Protein AF-A0A7R7WAA0-F1 (afdb_monomer_lite)

Organism: Aspergillus kawachii (NCBI:txid1069201)

Sequence (206 aa):
MSLQIVRTVVPIALQSGDACRGKIESAACCLHIQPSNLFVILNALLTVFAHIIPSIMDEVNEHVLKTMQDLPTIRIIIDVPTEIMNPENYLESAFELVKPFTNSWEKYHGVRRIVVDVYPRHAYIVIDINNFSYDFKLAHLQTFPIPVHILRLSRKSKQWYFFRRQLEDRRVANDIAELHRCNGQNQPPFFADHIRGSVYLSPRTT

pLDDT: mean 76.39, std 23.19, range [26.0, 98.0]

Foldseek 3Di:
DDDDLDPDDDDDDDDDDDDDDDDDDDDPDPDPDDPVVVVVVVVVVVVVVVPVVVVLVVVVLVVVVVVCVVFQKAKEKEKEFCVQADPVDRPVRVCVVCVVNVVVLVVPWDKDWAEWADDNTIIITMIMTNPPVDDLVCLLVFQAFHWYWYFYQDPVPRGTDIDTDRVCRRSNSNVSSVLSQQAASDHDPQYAHPPVDDRGDHGHDD

Structure (mmCIF, N/CA/C/O backbone):
data_AF-A0A7R7WAA0-F1
#
_entry.id   AF-A0A7R7WAA0-F1
#
loop_
_atom_site.group_PDB
_atom_site.id
_atom_site.type_symbol
_atom_site.label_atom_id
_atom_site.label_alt_id
_atom_site.label_comp_id
_atom_site.label_asym_id
_atom_site.label_entity_id
_atom_site.label_seq_id
_atom_site.pdbx_PDB_ins_code
_atom_site.Cartn_x
_atom_site.Cartn_y
_atom_site.Cartn_z
_atom_site.occupancy
_atom_site.B_iso_or_equiv
_atom_site.auth_seq_id
_atom_site.auth_comp_id
_atom_site.auth_asym_id
_atom_site.auth_atom_id
_atom_site.pdbx_PDB_model_num
ATOM 1 N N . MET A 1 1 ? 3.412 -5.478 -23.391 1.00 27.42 1 MET A N 1
ATOM 2 C CA . MET A 1 1 ? 2.122 -5.690 -22.704 1.00 27.42 1 MET A CA 1
ATOM 3 C C . MET A 1 1 ? 2.267 -5.051 -21.329 1.00 27.42 1 MET A C 1
ATOM 5 O O . MET A 1 1 ? 2.964 -5.602 -20.494 1.00 27.42 1 MET A O 1
ATOM 9 N N . SER A 1 2 ? 1.807 -3.809 -21.162 1.00 30.38 2 SER A N 1
ATOM 10 C CA . SER A 1 2 ? 2.067 -3.022 -19.947 1.00 30.38 2 SER A CA 1
ATOM 11 C C . SER A 1 2 ? 1.113 -3.447 -18.834 1.00 30.38 2 SER A C 1
ATOM 13 O O . SER A 1 2 ? -0.099 -3.305 -19.006 1.00 30.38 2 SER A O 1
ATOM 15 N N . LEU A 1 3 ? 1.653 -3.958 -17.722 1.00 37.75 3 LEU A N 1
ATOM 16 C CA . LEU A 1 3 ? 0.896 -4.216 -16.498 1.00 37.75 3 LEU A CA 1
ATOM 17 C C . LEU A 1 3 ? 0.211 -2.921 -16.044 1.00 37.75 3 LEU A C 1
ATOM 19 O O . LEU A 1 3 ? 0.826 -1.858 -15.998 1.00 37.75 3 LEU A O 1
ATOM 23 N N . GLN A 1 4 ? -1.087 -3.017 -15.770 1.00 43.09 4 GLN A N 1
ATOM 24 C CA . GLN A 1 4 ? -1.933 -1.928 -15.292 1.00 43.09 4 GLN A CA 1
ATOM 25 C C . GLN A 1 4 ? -2.437 -2.313 -13.907 1.00 43.09 4 GLN A C 1
ATOM 27 O O . GLN A 1 4 ? -3.559 -2.810 -13.761 1.00 43.09 4 GLN A O 1
ATOM 32 N N . ILE A 1 5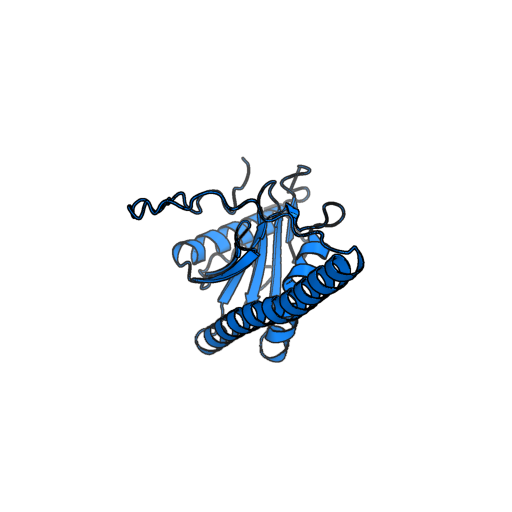 ? -1.599 -2.085 -12.900 1.00 46.00 5 ILE A N 1
ATOM 33 C CA . ILE A 1 5 ? -1.892 -2.460 -11.512 1.00 46.00 5 ILE A CA 1
ATOM 34 C C . ILE A 1 5 ? -3.153 -1.730 -11.026 1.00 46.00 5 ILE A C 1
ATOM 36 O O . ILE A 1 5 ? -3.938 -2.293 -10.273 1.00 46.00 5 ILE A O 1
ATOM 40 N N . VAL A 1 6 ? -3.488 -0.551 -11.578 1.00 44.75 6 VAL A N 1
ATOM 41 C CA . VAL A 1 6 ? -4.746 0.142 -11.249 1.00 44.75 6 VAL A CA 1
ATOM 42 C C . VAL A 1 6 ? -5.292 0.980 -12.425 1.00 44.75 6 VAL A C 1
ATOM 44 O O . VAL A 1 6 ? -5.161 2.199 -12.450 1.00 44.75 6 VAL A O 1
ATOM 47 N N . ARG A 1 7 ? -5.943 0.369 -13.432 1.00 38.97 7 ARG A N 1
ATOM 48 C CA . ARG A 1 7 ? -6.718 1.134 -14.455 1.00 38.97 7 ARG A CA 1
ATOM 49 C C . ARG A 1 7 ? -8.237 1.125 -14.298 1.00 38.97 7 ARG A C 1
ATOM 51 O O . ARG A 1 7 ? -8.916 1.858 -15.009 1.00 38.97 7 ARG A O 1
ATOM 58 N N . THR A 1 8 ? -8.792 0.387 -13.346 1.00 39.28 8 THR A N 1
ATOM 59 C CA . THR A 1 8 ? -10.251 0.330 -13.147 1.00 39.28 8 THR A CA 1
ATOM 60 C C . THR A 1 8 ? -10.629 0.649 -11.711 1.00 39.28 8 THR A C 1
ATOM 62 O O . THR A 1 8 ? -11.161 -0.194 -10.997 1.00 39.28 8 THR A O 1
ATOM 65 N N . VAL A 1 9 ? -10.393 1.895 -11.294 1.00 37.28 9 VAL A N 1
ATOM 66 C CA . VAL A 1 9 ? -11.049 2.464 -10.110 1.00 37.28 9 VAL A CA 1
ATOM 67 C C . VAL A 1 9 ? -11.876 3.684 -10.536 1.00 37.28 9 VAL A C 1
ATOM 69 O O . VAL A 1 9 ? -11.457 4.821 -10.382 1.00 37.28 9 VAL A O 1
ATOM 72 N N . VAL A 1 10 ? -13.066 3.372 -11.074 1.00 30.94 10 VAL A N 1
ATOM 73 C CA . VAL A 1 10 ? -14.340 4.126 -11.014 1.00 30.94 10 VAL A CA 1
ATOM 74 C C . VAL A 1 10 ? -14.424 5.517 -11.687 1.00 30.94 10 VAL A C 1
ATOM 76 O O . VAL A 1 10 ? -13.834 6.475 -11.194 1.00 30.94 10 VAL A O 1
ATOM 79 N N . PRO A 1 11 ? -15.324 5.702 -12.678 1.00 32.88 11 PRO A N 1
ATOM 80 C CA . PRO A 1 11 ? -16.065 6.940 -12.868 1.00 32.88 11 PRO A CA 1
ATOM 81 C C . PRO A 1 11 ? -17.475 6.771 -12.278 1.00 32.88 11 PRO A C 1
ATOM 83 O O . PRO A 1 11 ? -18.319 6.103 -12.865 1.00 32.88 11 PRO A O 1
ATOM 86 N N . ILE A 1 12 ? -17.749 7.368 -11.120 1.00 31.34 12 ILE A N 1
ATOM 87 C CA . ILE A 1 12 ? -19.125 7.635 -10.684 1.00 31.34 12 ILE A CA 1
ATOM 88 C C . ILE A 1 12 ? -19.152 9.092 -10.247 1.00 31.34 12 ILE A C 1
ATOM 90 O O . ILE A 1 12 ? -18.709 9.460 -9.161 1.00 31.34 12 ILE A O 1
ATOM 94 N N . ALA A 1 13 ? -19.627 9.920 -11.171 1.00 28.78 13 ALA A N 1
ATOM 95 C CA . ALA A 1 13 ? -20.161 11.227 -10.866 1.00 28.78 13 ALA A CA 1
ATOM 96 C C . ALA A 1 13 ? -21.503 11.018 -10.153 1.00 28.78 13 ALA A C 1
ATOM 98 O O . ALA A 1 13 ? -22.418 10.417 -10.712 1.00 28.78 13 ALA A O 1
ATOM 99 N N . LEU A 1 14 ? -21.612 11.508 -8.921 1.00 28.23 14 LEU A N 1
ATOM 100 C CA . LEU A 1 14 ? -22.903 11.769 -8.297 1.00 28.23 14 LEU A CA 1
ATOM 101 C C . LEU A 1 14 ? -23.496 13.015 -8.970 1.00 28.23 14 LEU A C 1
ATOM 103 O O . LEU A 1 14 ? -22.941 14.108 -8.862 1.00 28.23 14 LEU A O 1
ATOM 107 N N . GLN A 1 15 ? -24.591 12.820 -9.704 1.00 29.33 15 GLN A N 1
ATOM 108 C CA . GLN A 1 15 ? -25.513 13.873 -10.125 1.00 29.33 15 GLN A CA 1
ATOM 109 C C . GLN A 1 15 ? -26.583 14.114 -9.047 1.00 29.33 15 GLN A C 1
ATOM 111 O O . GLN A 1 15 ? -26.962 13.193 -8.325 1.00 29.33 15 GLN A O 1
ATOM 116 N N . SER A 1 16 ? -27.143 15.327 -9.102 1.00 27.58 16 SER A N 1
ATOM 117 C CA . SER A 1 16 ? -28.439 15.805 -8.585 1.00 27.58 16 SER A CA 1
ATOM 118 C C . SER A 1 16 ? -28.458 16.516 -7.225 1.00 27.58 16 SER A C 1
ATOM 120 O O . SER A 1 16 ? -27.940 16.024 -6.227 1.00 27.58 16 SER A O 1
ATOM 122 N N . GLY A 1 17 ? -29.087 17.701 -7.222 1.00 26.55 17 GLY A N 1
ATOM 123 C CA . GLY A 1 17 ? -29.402 18.486 -6.029 1.00 26.55 17 GLY A CA 1
ATOM 124 C C . GLY A 1 17 ? -29.535 19.985 -6.304 1.00 26.55 17 GLY A C 1
ATOM 125 O O . GLY A 1 17 ? -28.647 20.752 -5.954 1.00 26.55 17 GLY A O 1
ATOM 126 N N . ASP A 1 18 ? -30.619 20.374 -6.972 1.00 29.22 18 ASP A N 1
ATOM 127 C CA . ASP A 1 18 ? -31.016 21.744 -7.312 1.00 29.22 18 ASP A CA 1
ATOM 128 C C . ASP A 1 18 ? -31.282 22.683 -6.113 1.00 29.22 18 ASP A C 1
ATOM 130 O O . ASP A 1 18 ? -31.617 22.257 -5.013 1.00 29.22 18 ASP A O 1
ATOM 134 N N . ALA A 1 19 ? -31.277 23.981 -6.450 1.00 29.41 19 ALA A N 1
ATOM 135 C CA . ALA A 1 19 ? -32.050 25.083 -5.862 1.00 29.41 19 ALA A CA 1
ATOM 136 C C . ALA A 1 19 ? -31.642 25.662 -4.491 1.00 29.41 19 ALA A C 1
ATOM 138 O O . ALA A 1 19 ? -32.113 25.239 -3.443 1.00 29.41 19 ALA A O 1
ATOM 139 N N . CYS A 1 20 ? -30.943 26.804 -4.535 1.00 26.00 20 CYS A N 1
ATOM 140 C CA . CYS A 1 20 ? -31.402 28.042 -3.885 1.00 26.00 20 CYS A CA 1
ATOM 141 C C . CYS A 1 20 ? -30.709 29.263 -4.513 1.00 26.00 20 CYS A C 1
ATOM 143 O O . CYS A 1 20 ? -29.544 29.563 -4.262 1.00 26.00 20 CYS A O 1
ATOM 145 N N . ARG A 1 21 ? -31.455 29.968 -5.369 1.00 34.81 21 ARG A N 1
ATOM 146 C CA . ARG A 1 21 ? -31.069 31.230 -6.004 1.00 34.81 21 ARG A CA 1
ATOM 147 C C . ARG A 1 21 ? -31.497 32.371 -5.076 1.00 34.81 21 ARG A C 1
ATOM 149 O O . ARG A 1 21 ? -32.632 32.825 -5.149 1.00 34.81 21 ARG A O 1
ATOM 156 N N . GLY A 1 22 ? -30.603 32.806 -4.192 1.00 30.86 22 GLY A N 1
ATOM 157 C CA . GLY A 1 22 ? -30.775 34.007 -3.371 1.00 30.86 22 GLY A CA 1
ATOM 158 C C . GLY A 1 22 ? -29.849 35.114 -3.863 1.00 30.86 22 GLY A C 1
ATOM 159 O O . GLY A 1 22 ? -28.634 34.946 -3.856 1.00 30.86 22 GLY A O 1
ATOM 160 N N . LYS A 1 23 ? -30.427 36.221 -4.338 1.00 37.53 23 LYS A N 1
ATOM 161 C CA . LYS A 1 23 ? -29.721 37.452 -4.720 1.00 37.53 23 LYS A CA 1
ATOM 162 C C . LYS A 1 23 ? -28.867 37.948 -3.546 1.00 37.53 23 LYS A C 1
ATOM 164 O O . LYS A 1 23 ? -29.404 38.124 -2.458 1.00 37.53 23 LYS A O 1
ATOM 169 N N . ILE A 1 24 ? -27.591 38.242 -3.783 1.00 33.41 24 ILE A N 1
ATOM 170 C CA . ILE A 1 24 ? -26.814 39.122 -2.904 1.00 33.41 24 ILE A CA 1
ATOM 171 C C . ILE A 1 24 ? -26.456 40.344 -3.737 1.00 33.41 24 ILE A C 1
ATOM 173 O O . ILE A 1 24 ? -25.681 40.271 -4.691 1.00 33.41 24 ILE A O 1
ATOM 177 N N . GLU A 1 25 ? -27.136 41.438 -3.418 1.00 32.28 25 GLU A N 1
ATOM 178 C CA . GLU A 1 25 ? -26.866 42.761 -3.949 1.00 32.28 25 GLU A CA 1
ATOM 179 C C . GLU A 1 25 ? -25.486 43.244 -3.499 1.00 32.28 25 GLU A C 1
ATOM 181 O O . GLU A 1 25 ? -25.007 42.967 -2.400 1.00 32.28 25 GLU A O 1
ATOM 186 N N . SER A 1 26 ? -24.856 43.967 -4.415 1.00 38.09 26 SER A N 1
ATOM 187 C CA . SER A 1 26 ? -23.591 44.666 -4.272 1.00 38.09 26 SER A CA 1
ATOM 188 C C . SER A 1 26 ? -23.559 45.570 -3.035 1.00 38.09 26 SER A C 1
ATOM 190 O O . SER A 1 26 ? -24.270 46.570 -2.977 1.00 38.09 26 SER A O 1
ATOM 192 N N . ALA A 1 27 ? -22.620 45.303 -2.129 1.00 32.75 27 ALA A N 1
ATOM 193 C CA . ALA A 1 27 ? -22.041 46.310 -1.250 1.00 32.75 27 ALA A CA 1
ATOM 194 C C . ALA A 1 27 ? -20.515 46.238 -1.382 1.00 32.75 27 ALA A C 1
ATOM 196 O O . ALA A 1 27 ? -19.833 45.505 -0.667 1.00 32.75 27 ALA A O 1
ATOM 197 N N . ALA A 1 28 ? -19.977 46.991 -2.343 1.00 39.56 28 ALA A N 1
ATOM 198 C CA . ALA A 1 28 ? -18.560 47.312 -2.403 1.00 39.56 28 ALA A CA 1
ATOM 199 C C . ALA A 1 28 ? -18.221 48.214 -1.206 1.00 39.56 28 ALA A C 1
ATOM 201 O O . ALA A 1 28 ? -18.295 49.438 -1.286 1.00 39.56 28 ALA A O 1
ATOM 202 N N . CYS A 1 29 ? -17.894 47.602 -0.070 1.00 29.98 29 CYS A N 1
ATOM 203 C CA . CYS A 1 29 ? -17.269 48.303 1.038 1.00 29.98 29 CYS A CA 1
ATOM 204 C C . CYS A 1 29 ? -15.753 48.194 0.850 1.00 29.98 29 CYS A C 1
ATOM 206 O O . CYS A 1 29 ? -15.178 47.110 0.959 1.00 29.98 29 CYS A O 1
ATOM 208 N N . CYS A 1 30 ? -15.117 49.316 0.511 1.00 39.53 30 CYS A N 1
ATOM 209 C CA . CYS A 1 30 ? -13.667 49.467 0.474 1.00 39.53 30 CYS A CA 1
ATOM 210 C C . CYS A 1 30 ? -13.079 49.208 1.869 1.00 39.53 30 CYS A C 1
ATOM 212 O O . CYS A 1 30 ? -12.907 50.129 2.665 1.00 39.53 30 CYS A O 1
ATOM 214 N N . LEU A 1 31 ? -12.750 47.952 2.169 1.00 36.16 31 LEU A N 1
ATOM 215 C CA . LEU A 1 31 ? -11.914 47.600 3.309 1.00 36.16 31 LEU A CA 1
ATOM 216 C C . LEU A 1 31 ? -10.460 47.875 2.932 1.00 36.16 31 LEU A C 1
ATOM 218 O O . LEU A 1 31 ? -9.806 47.108 2.228 1.00 36.16 31 LEU A O 1
ATOM 222 N N . HIS A 1 32 ? -9.967 49.015 3.401 1.00 42.19 32 HIS A N 1
ATOM 223 C CA . HIS A 1 32 ? -8.553 49.344 3.411 1.00 42.19 32 HIS A CA 1
ATOM 224 C C . HIS A 1 32 ? -7.854 48.416 4.419 1.00 42.19 32 HIS A C 1
ATOM 226 O O . HIS A 1 32 ? -7.770 48.710 5.611 1.00 42.19 32 HIS A O 1
ATOM 232 N N . ILE A 1 33 ? -7.426 47.236 3.961 1.00 44.97 33 ILE A N 1
ATOM 233 C CA . ILE A 1 33 ? -6.697 46.275 4.793 1.00 44.97 33 ILE A CA 1
ATOM 234 C C . ILE A 1 33 ? -5.257 46.778 4.935 1.00 44.97 33 ILE A C 1
ATOM 236 O O . ILE A 1 33 ? -4.476 46.753 3.987 1.00 44.97 33 ILE A O 1
ATOM 240 N N . GLN A 1 34 ? -4.916 47.252 6.134 1.00 44.00 34 GLN A N 1
ATOM 241 C CA . GLN A 1 34 ? -3.548 47.606 6.517 1.00 44.00 34 GLN A CA 1
ATOM 242 C C . GLN A 1 34 ? -2.616 46.378 6.359 1.00 44.00 34 GLN A C 1
ATOM 244 O O . GLN A 1 34 ? -3.024 45.272 6.729 1.00 44.00 34 GLN A O 1
ATOM 249 N N . PRO A 1 35 ? -1.367 46.532 5.870 1.00 50.25 35 PRO A N 1
ATOM 25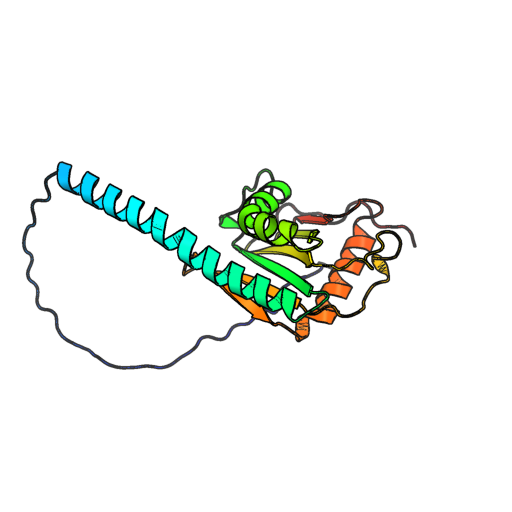0 C CA . PRO A 1 35 ? -0.448 45.413 5.600 1.00 50.25 35 PRO A CA 1
ATOM 251 C C . PRO A 1 35 ? -0.180 44.495 6.805 1.00 50.25 35 PRO A C 1
ATOM 253 O O . PRO A 1 35 ? 0.083 43.305 6.639 1.00 50.25 35 PRO A O 1
ATOM 256 N N . SER A 1 36 ? -0.300 45.022 8.026 1.00 50.06 36 SER A N 1
ATOM 257 C CA . SER A 1 36 ? -0.161 44.274 9.280 1.00 50.06 36 SER A CA 1
ATOM 258 C C . SER A 1 36 ? -1.254 43.218 9.491 1.00 50.06 36 SER A C 1
ATOM 260 O O . SER A 1 36 ? -0.990 42.181 10.096 1.00 50.06 36 SER A O 1
ATOM 262 N N . ASN A 1 37 ? -2.457 43.416 8.942 1.00 50.94 37 ASN A N 1
ATOM 263 C CA . ASN A 1 37 ? -3.567 42.468 9.076 1.00 50.94 37 ASN A CA 1
ATOM 264 C C . ASN A 1 37 ? -3.423 41.251 8.155 1.00 50.94 37 ASN A C 1
ATOM 266 O O . ASN A 1 37 ? -3.927 40.177 8.482 1.00 50.94 37 ASN A O 1
ATOM 270 N N . LEU A 1 38 ? -2.698 41.376 7.038 1.00 50.72 38 LEU A N 1
ATOM 271 C CA . LEU A 1 38 ? -2.437 40.245 6.146 1.00 50.72 38 LEU A CA 1
ATOM 272 C C . LEU A 1 38 ? -1.534 39.207 6.828 1.00 50.72 38 LEU A C 1
ATOM 274 O O . LEU A 1 38 ? -1.756 38.010 6.679 1.00 50.72 38 LEU A O 1
ATOM 278 N N . PHE A 1 39 ? -0.576 39.657 7.643 1.00 51.47 39 PHE A N 1
ATOM 279 C CA . PHE A 1 39 ? 0.328 38.784 8.396 1.00 51.47 39 PHE A CA 1
ATOM 280 C C . PHE A 1 39 ? -0.383 38.052 9.546 1.00 51.47 39 PHE A C 1
ATOM 282 O O . PHE A 1 39 ? -0.089 36.889 9.815 1.00 51.47 39 PHE A O 1
ATOM 289 N N . VAL A 1 40 ? -1.360 38.694 10.198 1.00 56.28 40 VAL A N 1
ATOM 290 C CA . VAL A 1 40 ? -2.181 38.058 11.243 1.00 56.28 40 VAL A CA 1
ATOM 291 C C . VAL A 1 40 ? -3.147 37.040 10.639 1.00 56.28 40 VAL A C 1
ATOM 293 O O . VAL A 1 40 ? -3.266 35.940 11.165 1.00 56.28 40 VAL A O 1
ATOM 296 N N . ILE A 1 41 ? -3.783 37.354 9.506 1.00 55.94 41 ILE A N 1
ATOM 297 C CA . ILE A 1 41 ? -4.676 36.418 8.805 1.00 55.94 41 ILE A CA 1
ATOM 298 C C . ILE A 1 41 ? -3.886 35.226 8.249 1.00 55.94 41 ILE A C 1
ATOM 300 O O . ILE A 1 41 ? -4.334 34.090 8.382 1.00 55.94 41 ILE A O 1
ATOM 304 N N . LEU A 1 42 ? -2.694 35.457 7.689 1.00 51.78 42 LEU A N 1
ATOM 305 C CA . LEU A 1 42 ? -1.833 34.389 7.179 1.00 51.78 42 LEU A CA 1
ATOM 306 C C . LEU A 1 42 ? -1.335 33.480 8.313 1.00 51.78 42 LEU A C 1
ATOM 308 O O . LEU A 1 42 ? -1.398 32.265 8.167 1.00 51.78 42 LEU A O 1
ATOM 312 N N . ASN A 1 43 ? -0.929 34.037 9.462 1.00 51.31 43 ASN A N 1
ATOM 313 C CA . ASN A 1 43 ? -0.545 33.249 10.641 1.00 51.31 43 ASN A CA 1
ATOM 314 C C . ASN A 1 43 ? -1.732 32.542 11.303 1.00 51.31 43 ASN A C 1
ATOM 316 O O . ASN A 1 43 ? -1.582 31.409 11.750 1.00 51.31 43 ASN A O 1
ATOM 320 N N . ALA A 1 44 ? -2.917 33.153 11.343 1.00 53.66 44 ALA A N 1
ATOM 321 C CA . ALA A 1 44 ? -4.123 32.498 11.845 1.00 53.66 44 ALA A CA 1
ATOM 322 C C . ALA A 1 44 ? -4.529 31.327 10.936 1.00 53.66 44 ALA A C 1
ATOM 324 O O . ALA A 1 44 ? -4.810 30.240 11.433 1.00 53.66 44 ALA A O 1
ATOM 325 N N . LEU A 1 45 ? -4.464 31.502 9.610 1.00 50.06 45 LEU A N 1
ATOM 326 C CA . LEU A 1 45 ? -4.657 30.417 8.647 1.00 50.06 45 LEU A CA 1
ATOM 327 C C . LEU A 1 45 ? -3.587 29.332 8.820 1.00 50.06 45 LEU A C 1
ATOM 329 O O . LEU A 1 45 ? -3.949 28.170 8.950 1.00 50.06 45 LEU A O 1
ATOM 333 N N . LEU A 1 46 ? -2.298 29.677 8.910 1.00 50.41 46 LEU A N 1
ATOM 334 C CA . LEU A 1 46 ? -1.209 28.713 9.139 1.00 50.41 46 LEU A CA 1
ATOM 335 C C . LEU A 1 46 ? -1.382 27.921 10.444 1.00 50.41 46 LEU A C 1
ATOM 337 O O . LEU A 1 46 ? -1.186 26.709 10.444 1.00 50.41 46 LEU A O 1
ATOM 341 N N . THR A 1 47 ? -1.800 28.570 11.532 1.00 50.12 47 THR A N 1
ATOM 342 C CA . THR A 1 47 ? -2.027 27.910 12.831 1.00 50.12 47 THR A CA 1
ATOM 343 C C . THR A 1 47 ? -3.243 26.976 12.792 1.00 50.12 47 THR A C 1
ATOM 345 O O . THR A 1 47 ? -3.195 25.877 13.343 1.00 50.12 47 THR A O 1
ATOM 348 N N . VAL A 1 48 ? -4.312 27.366 12.089 1.00 52.19 48 VAL A N 1
ATOM 349 C CA . VAL A 1 48 ? -5.504 26.527 11.878 1.00 52.19 48 VAL A CA 1
ATOM 350 C C . VAL A 1 48 ? -5.189 25.346 10.947 1.00 52.19 48 VAL A C 1
ATOM 352 O O . VAL A 1 48 ? -5.570 24.215 11.243 1.00 52.19 48 VAL A O 1
ATOM 355 N N . PHE A 1 49 ? -4.418 25.553 9.875 1.00 48.41 49 PHE A N 1
ATOM 356 C CA . PHE A 1 49 ? -3.941 24.473 9.003 1.00 48.41 49 PHE A CA 1
ATOM 357 C C . PHE A 1 49 ? -3.007 23.499 9.741 1.00 48.41 49 PHE A C 1
ATOM 359 O O . PHE A 1 49 ? -3.098 22.292 9.520 1.00 48.41 49 PHE A O 1
ATOM 366 N N . ALA A 1 50 ? -2.173 23.993 10.661 1.00 48.78 50 ALA A N 1
ATOM 367 C CA . ALA A 1 50 ? -1.295 23.161 11.480 1.00 48.78 50 ALA A CA 1
ATOM 368 C C . ALA A 1 50 ? -2.041 22.305 12.523 1.00 48.78 50 ALA A C 1
ATOM 370 O O . ALA A 1 50 ? -1.512 21.272 12.913 1.00 48.78 50 ALA A O 1
ATOM 371 N N . HIS A 1 51 ? -3.250 22.689 12.957 1.00 48.16 51 HIS A N 1
ATOM 372 C CA . HIS A 1 51 ? -4.063 21.908 13.908 1.00 48.16 51 HIS A CA 1
ATOM 373 C C . HIS A 1 51 ? -5.116 20.999 13.247 1.00 48.16 51 HIS A C 1
ATOM 375 O O . HIS A 1 51 ? -5.443 19.951 13.797 1.00 48.16 51 HIS A O 1
ATOM 381 N N . ILE A 1 52 ? -5.635 21.348 12.065 1.00 50.38 52 ILE A N 1
ATOM 382 C CA . ILE A 1 52 ? -6.685 20.557 11.391 1.00 50.38 52 ILE A CA 1
ATOM 383 C C . ILE A 1 52 ? -6.108 19.358 10.619 1.00 50.38 52 ILE A C 1
ATOM 385 O O . ILE A 1 52 ? -6.734 18.299 10.571 1.00 50.38 52 ILE A O 1
ATOM 389 N N . ILE A 1 53 ? -4.917 19.492 10.023 1.00 49.19 53 ILE A N 1
ATOM 390 C CA . ILE A 1 53 ? -4.286 18.404 9.254 1.00 49.19 53 ILE A CA 1
ATOM 391 C C . ILE A 1 53 ? -3.905 17.195 10.137 1.00 49.19 53 ILE A C 1
ATOM 393 O O . ILE A 1 53 ? -4.191 16.073 9.712 1.00 49.19 53 ILE A O 1
ATOM 397 N N . PRO A 1 54 ? -3.342 17.369 11.354 1.00 54.53 54 PRO A N 1
ATOM 398 C CA . PRO A 1 54 ? -3.113 16.257 12.279 1.00 54.53 54 PRO A CA 1
ATOM 399 C C . PRO A 1 54 ? -4.409 15.529 12.657 1.00 54.53 54 PRO A C 1
ATOM 401 O O . PRO A 1 54 ? -4.475 14.312 12.546 1.00 54.53 54 PRO A O 1
ATOM 404 N N . SER A 1 55 ? -5.482 16.272 12.960 1.00 64.19 55 SER A N 1
ATOM 405 C CA . SER A 1 55 ? -6.751 15.700 13.436 1.00 64.19 55 SER A CA 1
ATOM 406 C C . SER A 1 55 ? -7.403 14.710 12.460 1.00 64.19 55 SER A C 1
ATOM 408 O O . SER A 1 55 ? -7.979 13.722 12.902 1.00 64.19 55 SER A O 1
ATOM 410 N N . ILE A 1 56 ? -7.322 14.950 11.145 1.00 70.25 56 ILE A N 1
ATOM 411 C CA . ILE A 1 56 ? -7.900 14.043 10.132 1.00 70.25 56 ILE A CA 1
ATOM 412 C C . ILE A 1 56 ? -7.002 12.820 9.916 1.00 70.25 56 ILE A C 1
ATOM 414 O O . ILE A 1 56 ? -7.488 11.714 9.679 1.00 70.25 56 ILE A O 1
ATOM 418 N N . MET A 1 57 ? -5.681 13.010 9.970 1.00 78.38 57 MET A N 1
ATOM 419 C CA . MET A 1 57 ? -4.729 11.905 9.863 1.00 78.38 57 MET A CA 1
ATOM 420 C C . MET A 1 57 ? -4.859 10.955 11.058 1.00 78.38 57 MET A C 1
ATOM 422 O O . MET A 1 57 ? -4.834 9.742 10.858 1.00 78.38 57 MET A O 1
ATOM 426 N N . ASP A 1 58 ? -5.066 11.500 12.256 1.00 85.06 58 ASP A N 1
ATOM 427 C CA . ASP A 1 58 ? -5.260 10.736 13.486 1.00 85.06 58 ASP A CA 1
ATOM 428 C C . ASP A 1 58 ? -6.552 9.908 13.442 1.00 85.06 58 ASP A C 1
ATOM 430 O O . ASP A 1 58 ? -6.501 8.702 13.676 1.00 85.06 58 ASP A O 1
ATOM 434 N N . GLU A 1 59 ? -7.683 10.495 13.030 1.00 87.69 59 GLU A N 1
ATOM 435 C CA . GLU A 1 59 ? -8.962 9.774 12.898 1.00 87.69 59 GLU A CA 1
ATOM 436 C C . GLU A 1 59 ? -8.861 8.600 11.909 1.00 87.69 59 GLU A C 1
ATOM 438 O O . GLU A 1 59 ? -9.287 7.473 12.186 1.00 87.69 59 GLU A O 1
ATOM 443 N N . VAL A 1 60 ? -8.250 8.833 10.743 1.00 91.44 60 VAL A N 1
ATOM 444 C CA . VAL A 1 60 ? -8.050 7.770 9.751 1.00 91.44 60 VAL A CA 1
ATOM 445 C C . VAL A 1 60 ? -7.102 6.701 10.286 1.00 91.44 60 VAL A C 1
ATOM 447 O O . VAL A 1 60 ? -7.334 5.512 10.065 1.00 91.44 60 VAL A O 1
ATOM 450 N N . ASN A 1 61 ? -6.058 7.097 11.010 1.00 92.31 61 ASN A N 1
ATOM 451 C CA . ASN A 1 61 ? -5.122 6.163 11.614 1.00 92.31 61 ASN A CA 1
ATOM 452 C C . ASN A 1 61 ? -5.789 5.287 12.690 1.00 92.31 61 ASN A C 1
ATOM 454 O O . ASN A 1 61 ? -5.565 4.078 12.709 1.00 92.31 61 ASN A O 1
ATOM 458 N N . GLU A 1 62 ? -6.660 5.852 13.527 1.00 92.06 62 GLU A N 1
ATOM 459 C CA . GLU A 1 62 ? -7.467 5.092 14.489 1.00 92.06 62 GLU A CA 1
ATOM 460 C C . GLU A 1 62 ? -8.366 4.064 13.793 1.00 92.06 62 GLU A C 1
ATOM 462 O O . GLU A 1 62 ? -8.432 2.905 14.211 1.00 92.06 62 GLU A O 1
ATOM 467 N N . HIS A 1 63 ? -9.013 4.444 12.689 1.00 93.38 63 HIS A N 1
ATOM 468 C CA . HIS A 1 63 ? -9.846 3.522 11.916 1.00 93.38 63 HIS A CA 1
ATOM 469 C C . HIS A 1 63 ? -9.028 2.366 11.310 1.00 93.38 63 HIS A C 1
ATOM 471 O O . HIS A 1 63 ? -9.466 1.208 11.321 1.00 93.38 63 HIS A O 1
ATOM 477 N N . VAL A 1 64 ? -7.818 2.654 10.824 1.00 93.44 64 VAL A N 1
ATOM 478 C CA . VAL A 1 64 ? -6.890 1.624 10.343 1.00 93.44 64 VAL A CA 1
ATOM 479 C C . VAL A 1 64 ? -6.499 0.674 11.479 1.00 93.44 64 VAL A C 1
ATOM 481 O O . VAL A 1 64 ? -6.605 -0.541 11.314 1.00 93.44 64 VAL A O 1
ATOM 484 N N . LEU A 1 65 ? -6.106 1.205 12.640 1.00 93.31 65 LEU A N 1
ATOM 485 C CA . LEU A 1 65 ? -5.724 0.403 13.808 1.00 93.31 65 LEU A CA 1
ATOM 486 C C . LEU A 1 65 ? -6.869 -0.491 14.288 1.00 93.31 65 LEU A C 1
ATOM 488 O O . LEU A 1 65 ? -6.655 -1.672 14.552 1.00 93.31 65 LEU A O 1
ATOM 492 N N . LYS A 1 66 ? -8.099 0.029 14.333 1.00 93.31 66 LYS A N 1
ATOM 493 C CA . LYS A 1 66 ? -9.286 -0.770 14.658 1.00 93.31 66 LYS A CA 1
ATOM 494 C C . LYS A 1 66 ? -9.467 -1.936 13.682 1.00 93.31 66 LYS A C 1
ATOM 496 O O . LYS A 1 66 ? -9.694 -3.066 14.096 1.00 93.31 66 LYS A O 1
ATOM 501 N N . THR A 1 67 ? -9.279 -1.692 12.388 1.00 93.56 67 THR A N 1
ATOM 502 C CA . THR A 1 67 ? -9.367 -2.744 11.362 1.00 93.56 67 THR A CA 1
ATOM 503 C C . THR A 1 67 ? -8.309 -3.835 11.554 1.00 93.56 67 THR A C 1
ATOM 505 O O . THR A 1 67 ? -8.582 -5.008 11.309 1.00 93.56 67 THR A O 1
ATOM 508 N N . MET A 1 68 ? -7.109 -3.472 12.016 1.00 92.94 68 MET A N 1
ATOM 509 C CA . MET A 1 68 ? -6.038 -4.428 12.334 1.00 92.94 68 MET A CA 1
ATOM 510 C C . MET A 1 68 ? -6.314 -5.251 13.602 1.00 92.94 68 MET A C 1
ATOM 512 O O . MET A 1 68 ? -5.731 -6.321 13.760 1.00 92.94 68 MET A O 1
ATOM 516 N N . GLN A 1 69 ? -7.183 -4.780 14.502 1.00 90.88 69 GLN A N 1
ATOM 517 C CA . GLN A 1 69 ? -7.638 -5.567 15.655 1.00 90.88 69 GLN A CA 1
ATOM 518 C C . GLN A 1 69 ? -8.622 -6.661 15.223 1.00 90.88 69 GLN A C 1
ATOM 520 O O . GLN A 1 69 ? -8.552 -7.781 15.724 1.00 90.88 69 GLN A O 1
ATOM 525 N N . ASP A 1 70 ? -9.495 -6.348 14.263 1.00 91.12 70 ASP A N 1
ATOM 526 C CA . ASP A 1 70 ? -10.523 -7.270 13.769 1.00 91.12 70 ASP A CA 1
ATOM 527 C C . ASP A 1 70 ? -9.972 -8.296 12.760 1.00 91.12 70 ASP A C 1
ATOM 529 O O . ASP A 1 70 ? -10.535 -9.381 12.594 1.00 91.12 70 ASP A O 1
ATOM 533 N N . LEU A 1 71 ? -8.880 -7.964 12.060 1.00 91.25 71 LEU A N 1
ATOM 534 C CA . LEU A 1 71 ? -8.319 -8.781 10.985 1.00 91.25 71 LEU A CA 1
ATOM 535 C C . LEU A 1 71 ? -6.853 -9.160 11.254 1.00 91.25 71 LEU A C 1
ATOM 537 O O . LEU A 1 71 ? -5.996 -8.280 11.331 1.00 91.25 71 LEU A O 1
ATOM 541 N N . PRO A 1 72 ? -6.515 -10.465 11.288 1.00 89.81 72 PRO A N 1
ATOM 542 C CA . PRO A 1 72 ? -5.172 -10.921 11.651 1.00 89.81 72 PRO A CA 1
ATOM 543 C C . PRO A 1 72 ? -4.108 -10.594 10.598 1.00 89.81 72 PRO A C 1
ATOM 545 O O . PRO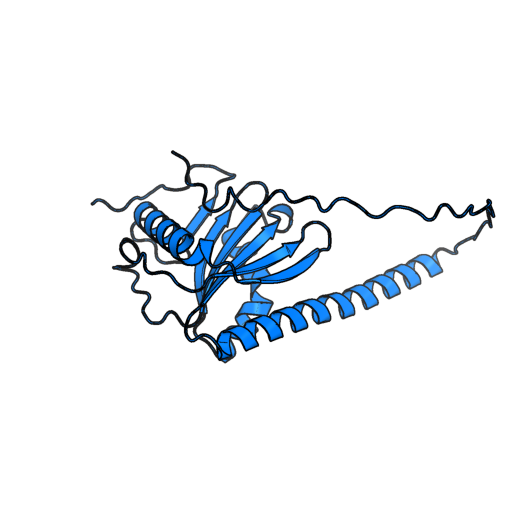 A 1 72 ? -2.937 -10.471 10.937 1.00 89.81 72 PRO A O 1
ATOM 548 N N . THR A 1 73 ? -4.493 -10.454 9.327 1.00 95.44 73 THR A N 1
ATOM 549 C CA . THR A 1 73 ? -3.604 -10.068 8.225 1.00 95.44 73 THR A CA 1
ATOM 550 C C . THR A 1 73 ? -4.387 -9.216 7.239 1.00 95.44 73 THR A C 1
ATOM 552 O O . THR A 1 73 ? -5.452 -9.626 6.771 1.00 95.44 73 THR A O 1
ATOM 555 N N . ILE A 1 74 ? -3.851 -8.046 6.894 1.00 96.69 74 ILE A N 1
ATOM 556 C CA . ILE A 1 74 ? -4.436 -7.157 5.885 1.00 96.69 74 ILE A CA 1
ATOM 557 C C . ILE A 1 74 ? -3.361 -6.628 4.946 1.00 96.69 74 ILE A C 1
ATOM 559 O O . ILE A 1 74 ? -2.182 -6.557 5.292 1.00 96.69 74 ILE A O 1
ATOM 563 N N . ARG A 1 75 ? -3.795 -6.213 3.760 1.00 97.25 75 ARG A N 1
ATOM 564 C CA . ARG A 1 75 ? -2.982 -5.476 2.798 1.00 97.25 75 ARG A CA 1
ATOM 565 C C . ARG A 1 75 ? -3.557 -4.081 2.642 1.00 97.25 75 ARG A C 1
ATOM 567 O O . ARG A 1 75 ? -4.740 -3.933 2.346 1.00 97.25 75 ARG A O 1
ATOM 574 N N . ILE A 1 76 ? -2.731 -3.065 2.825 1.00 97.94 76 ILE A N 1
ATOM 575 C CA . ILE A 1 76 ? -3.109 -1.671 2.626 1.00 97.94 76 ILE A CA 1
ATOM 576 C C . ILE A 1 76 ? -2.474 -1.187 1.327 1.00 97.94 76 ILE A C 1
ATOM 578 O O . ILE A 1 76 ? -1.258 -1.255 1.155 1.00 97.94 76 ILE A O 1
ATOM 582 N N . ILE A 1 77 ? -3.310 -0.694 0.418 1.00 98.00 77 ILE A N 1
ATOM 583 C CA . ILE A 1 77 ? -2.878 0.041 -0.769 1.00 98.00 77 ILE A CA 1
ATOM 584 C C . ILE A 1 77 ? -3.072 1.514 -0.484 1.00 98.00 77 ILE A C 1
ATOM 586 O O . ILE A 1 77 ? -4.194 1.983 -0.300 1.00 98.00 77 ILE A O 1
ATOM 590 N N . ILE A 1 78 ? -1.972 2.242 -0.468 1.00 97.88 78 ILE A N 1
ATOM 591 C CA . ILE A 1 78 ? -1.967 3.676 -0.262 1.00 97.88 78 ILE A CA 1
ATOM 592 C C . ILE A 1 78 ? -1.967 4.326 -1.644 1.00 97.88 78 ILE A C 1
ATOM 594 O O . ILE A 1 78 ? -1.023 4.144 -2.407 1.00 97.88 78 ILE A O 1
ATOM 598 N N . ASP A 1 79 ? -3.051 5.023 -1.977 1.00 97.25 79 ASP A N 1
ATOM 599 C CA . ASP A 1 79 ? -3.284 5.668 -3.275 1.00 97.25 79 ASP A CA 1
ATOM 600 C C . ASP A 1 79 ? -3.112 7.179 -3.124 1.00 97.25 79 ASP A C 1
ATOM 602 O O . ASP A 1 79 ? -3.918 7.841 -2.460 1.00 97.25 79 ASP A O 1
ATOM 606 N N . VAL A 1 80 ? -2.054 7.718 -3.730 1.00 96.62 80 VAL A N 1
ATOM 607 C CA . VAL A 1 80 ? -1.681 9.129 -3.603 1.00 96.62 80 VAL A CA 1
ATOM 608 C C . VAL A 1 80 ? -1.496 9.783 -4.972 1.00 96.62 80 VAL A C 1
ATOM 610 O O . VAL A 1 80 ? -1.017 9.140 -5.906 1.00 96.62 80 VAL A O 1
ATOM 613 N N . PRO A 1 81 ? -1.849 11.071 -5.133 1.00 96.38 81 PRO A N 1
ATOM 614 C CA . PRO A 1 81 ? -1.534 11.809 -6.350 1.00 96.38 81 PRO A CA 1
ATOM 615 C C . PRO A 1 81 ? -0.019 11.902 -6.554 1.00 96.38 81 PRO A C 1
ATOM 617 O O . PRO A 1 81 ? 0.682 12.390 -5.676 1.00 96.38 81 PRO A O 1
ATOM 620 N N . THR A 1 82 ? 0.489 11.522 -7.726 1.00 95.69 82 THR A N 1
ATOM 621 C CA . THR A 1 82 ? 1.938 11.542 -8.015 1.00 95.69 82 THR A CA 1
ATOM 622 C C . THR A 1 82 ? 2.559 12.933 -7.858 1.00 95.69 82 THR A C 1
ATOM 624 O O . THR A 1 82 ? 3.722 13.056 -7.494 1.00 95.69 82 THR A O 1
ATOM 627 N N . GLU A 1 83 ? 1.776 13.991 -8.085 1.00 94.50 83 GLU A N 1
ATOM 628 C CA . GLU A 1 83 ? 2.210 15.393 -7.980 1.00 94.50 83 GLU A CA 1
ATOM 629 C C . GLU A 1 83 ? 2.731 15.801 -6.591 1.00 94.50 83 GLU A C 1
ATOM 631 O O . GLU A 1 83 ? 3.391 16.829 -6.485 1.00 94.50 83 GLU A O 1
ATOM 636 N N . ILE A 1 84 ? 2.429 15.037 -5.533 1.00 94.25 84 ILE A N 1
ATOM 637 C CA . ILE A 1 84 ? 2.921 15.325 -4.174 1.00 94.25 84 ILE A CA 1
ATOM 638 C C . ILE A 1 84 ? 4.219 14.580 -3.841 1.00 94.25 84 ILE A C 1
ATOM 640 O O . ILE A 1 84 ? 4.758 14.755 -2.751 1.00 94.25 84 ILE A O 1
ATOM 644 N N . MET A 1 85 ? 4.687 13.710 -4.738 1.00 94.88 85 MET A N 1
ATOM 645 C CA . MET A 1 85 ? 5.910 12.939 -4.552 1.00 94.88 85 MET A CA 1
ATOM 646 C C . MET A 1 85 ? 7.113 13.657 -5.156 1.00 94.88 85 MET A C 1
ATOM 648 O O . MET A 1 85 ? 6.987 14.386 -6.139 1.00 94.88 85 MET A O 1
ATOM 652 N N . ASN A 1 86 ? 8.297 13.394 -4.608 1.00 94.25 86 ASN A N 1
ATOM 653 C CA . ASN A 1 86 ? 9.550 13.868 -5.178 1.00 94.25 86 ASN A CA 1
ATOM 654 C C . ASN A 1 86 ? 9.913 13.042 -6.432 1.00 94.25 86 ASN A C 1
ATOM 656 O O . ASN A 1 86 ? 10.197 11.848 -6.293 1.00 94.25 86 ASN A O 1
ATOM 660 N N . PRO A 1 87 ? 9.954 13.646 -7.636 1.00 92.31 87 PRO A N 1
ATOM 661 C CA . PRO A 1 87 ? 10.285 12.931 -8.866 1.00 92.31 87 PRO A CA 1
ATOM 662 C C . PRO A 1 87 ? 11.741 12.462 -8.937 1.00 92.31 87 PRO A C 1
ATOM 664 O O . PRO A 1 87 ? 12.043 11.563 -9.718 1.00 92.31 87 PRO A O 1
ATOM 667 N N . GLU A 1 88 ? 12.646 13.026 -8.132 1.00 92.12 88 GLU A N 1
ATOM 668 C CA . GLU A 1 88 ? 14.044 12.584 -8.105 1.00 92.12 88 GLU A CA 1
ATOM 669 C C . GLU A 1 88 ? 14.226 11.249 -7.383 1.00 92.12 88 GLU A C 1
ATOM 671 O O . GLU A 1 88 ? 15.121 10.479 -7.726 1.00 92.12 88 GLU A O 1
ATOM 676 N N . ASN A 1 89 ? 13.349 10.945 -6.421 1.00 92.31 89 ASN A N 1
ATOM 677 C CA . ASN A 1 89 ? 13.375 9.685 -5.692 1.00 92.31 89 ASN A CA 1
ATOM 678 C C . ASN A 1 89 ? 11.970 9.287 -5.218 1.00 92.31 89 ASN A C 1
ATOM 680 O O . ASN A 1 89 ? 11.589 9.515 -4.066 1.00 92.31 89 ASN A O 1
ATOM 684 N N . TYR A 1 90 ? 11.192 8.669 -6.111 1.00 93.75 90 TYR A N 1
ATOM 685 C CA . TYR A 1 90 ? 9.831 8.240 -5.788 1.00 93.75 90 TYR A CA 1
ATOM 686 C C . TYR A 1 90 ? 9.779 7.207 -4.656 1.00 93.75 90 TYR A C 1
ATOM 688 O O . TYR A 1 90 ? 8.860 7.252 -3.841 1.00 93.75 90 TYR A O 1
ATOM 696 N N . LEU A 1 91 ? 10.747 6.289 -4.583 1.00 92.69 91 LEU A N 1
ATOM 697 C CA . LEU A 1 91 ? 10.757 5.230 -3.573 1.00 92.69 91 LEU A CA 1
ATOM 698 C C . LEU A 1 91 ? 10.925 5.803 -2.159 1.00 92.69 91 LEU A C 1
ATOM 700 O O . LEU A 1 91 ? 10.147 5.486 -1.262 1.00 92.69 91 LEU A O 1
ATOM 704 N N . GLU A 1 92 ? 11.909 6.681 -1.965 1.00 94.44 92 GLU A N 1
ATOM 705 C CA . GLU A 1 92 ? 12.123 7.359 -0.681 1.00 94.44 92 GLU A CA 1
ATOM 706 C C . GLU A 1 92 ? 10.956 8.292 -0.345 1.00 94.44 92 GLU A C 1
ATOM 708 O O . GLU A 1 92 ? 10.421 8.248 0.763 1.00 94.44 92 GLU A O 1
ATOM 713 N N . SER A 1 93 ? 10.488 9.069 -1.329 1.00 96.38 93 SER A N 1
ATOM 714 C CA . SER A 1 93 ? 9.349 9.971 -1.156 1.00 96.38 93 SER A CA 1
ATOM 715 C C . SER A 1 93 ? 8.074 9.241 -0.740 1.00 96.38 93 SER A C 1
ATOM 717 O O . SER A 1 93 ? 7.311 9.775 0.062 1.00 96.38 93 SER A O 1
ATOM 719 N N . ALA A 1 94 ? 7.830 8.045 -1.280 1.00 96.00 94 ALA A N 1
ATOM 720 C CA . ALA A 1 94 ? 6.698 7.210 -0.902 1.00 96.00 94 ALA A CA 1
ATOM 721 C C . ALA A 1 94 ? 6.761 6.834 0.579 1.00 96.00 94 ALA A C 1
ATOM 723 O O . ALA A 1 94 ? 5.764 6.955 1.289 1.00 96.00 94 ALA A O 1
ATOM 724 N N . PHE A 1 95 ? 7.926 6.396 1.061 1.00 94.56 95 PHE A N 1
ATOM 725 C CA . PHE A 1 95 ? 8.055 5.949 2.443 1.00 94.56 95 PHE A CA 1
ATOM 726 C C . PHE A 1 95 ? 8.070 7.082 3.455 1.00 94.56 95 PHE A C 1
ATOM 728 O O . PHE A 1 95 ? 7.475 6.913 4.514 1.00 94.56 95 PHE A O 1
ATOM 735 N N . GLU A 1 96 ? 8.656 8.234 3.135 1.00 95.81 96 GLU A N 1
ATOM 736 C CA . GLU A 1 96 ? 8.544 9.411 4.002 1.00 95.81 96 GLU A CA 1
ATOM 737 C C . GLU A 1 96 ? 7.096 9.917 4.085 1.00 95.81 96 GLU A C 1
ATOM 739 O O . GLU A 1 96 ? 6.637 10.272 5.169 1.00 95.81 96 GLU A O 1
ATOM 744 N N . LEU A 1 97 ? 6.333 9.858 2.987 1.00 94.50 97 LEU A N 1
ATOM 745 C CA . LEU A 1 97 ? 4.922 10.258 2.974 1.00 94.50 97 LEU A CA 1
ATOM 746 C C . LEU A 1 97 ? 4.052 9.409 3.914 1.00 94.50 97 LEU A C 1
ATOM 748 O O . LEU A 1 97 ? 3.150 9.933 4.565 1.00 94.50 97 LEU A O 1
ATOM 752 N N . VAL A 1 98 ? 4.299 8.098 3.977 1.00 94.50 98 VAL A N 1
ATOM 753 C CA . VAL A 1 98 ? 3.472 7.159 4.763 1.00 94.50 98 VAL A CA 1
ATOM 754 C C . VAL A 1 98 ? 4.027 6.885 6.158 1.00 94.50 98 VAL A C 1
ATOM 756 O O . VAL A 1 98 ? 3.363 6.244 6.971 1.00 94.50 98 VAL A O 1
ATOM 759 N N . LYS A 1 99 ? 5.214 7.413 6.459 1.00 94.81 99 LYS A N 1
ATOM 760 C CA . LYS A 1 99 ? 5.910 7.272 7.740 1.00 94.81 99 LYS A CA 1
ATOM 761 C C . LYS A 1 99 ? 5.059 7.620 8.965 1.00 94.81 99 LYS A C 1
ATOM 763 O O . LYS A 1 99 ? 5.138 6.866 9.934 1.00 94.81 99 LYS A O 1
ATOM 768 N N . PRO A 1 100 ? 4.223 8.682 8.968 1.00 92.06 100 PRO A N 1
ATOM 769 C CA . PRO A 1 100 ? 3.375 8.980 10.124 1.00 92.06 100 PRO A CA 1
ATOM 770 C C . PRO A 1 100 ? 2.436 7.820 10.481 1.00 92.06 100 PRO A C 1
ATOM 772 O O . PRO A 1 100 ? 2.292 7.480 11.654 1.00 92.06 100 PRO A O 1
ATOM 775 N N . PHE A 1 101 ? 1.874 7.160 9.467 1.00 93.69 101 PHE A N 1
ATOM 776 C CA . PHE A 1 101 ? 1.019 5.993 9.642 1.00 93.69 101 PHE A CA 1
ATOM 777 C C . PHE A 1 101 ? 1.823 4.766 10.079 1.00 93.69 101 PHE A C 1
ATOM 779 O O . PHE A 1 101 ? 1.532 4.158 11.109 1.00 93.69 101 PHE A O 1
ATOM 786 N N . THR A 1 102 ? 2.879 4.417 9.336 1.00 94.81 102 THR A N 1
ATOM 787 C CA . THR A 1 102 ? 3.640 3.190 9.612 1.00 94.81 102 THR A CA 1
ATOM 788 C C . THR A 1 102 ? 4.317 3.231 10.976 1.00 94.81 102 THR A C 1
ATOM 790 O O . THR A 1 102 ? 4.308 2.220 11.664 1.00 94.81 102 THR A O 1
ATOM 793 N N . ASN A 1 103 ? 4.801 4.394 11.430 1.00 94.00 103 ASN A N 1
ATOM 794 C CA . ASN A 1 103 ? 5.360 4.556 12.776 1.00 94.00 103 ASN A CA 1
ATOM 795 C C . ASN A 1 103 ? 4.344 4.239 13.883 1.00 94.00 103 ASN A C 1
ATOM 797 O O . ASN A 1 103 ? 4.724 3.808 14.971 1.00 94.00 103 ASN A O 1
ATOM 801 N N . SER A 1 104 ? 3.056 4.501 13.649 1.00 92.38 104 SER A N 1
ATOM 802 C CA . SER A 1 104 ? 1.994 4.148 14.591 1.00 92.38 104 SER A CA 1
ATOM 803 C C . SER A 1 104 ? 1.716 2.645 14.562 1.00 92.38 104 SER A C 1
ATOM 805 O O . SER A 1 104 ? 1.622 2.023 15.619 1.00 92.38 104 SER A O 1
ATOM 807 N N . TRP A 1 105 ? 1.647 2.054 13.369 1.00 94.94 105 TRP A N 1
ATOM 808 C CA . TRP A 1 105 ? 1.327 0.637 13.179 1.00 94.94 105 TRP A CA 1
ATOM 809 C C . TRP A 1 105 ? 2.447 -0.294 13.657 1.00 94.94 105 TRP A C 1
ATOM 811 O O . TRP A 1 105 ? 2.175 -1.302 14.305 1.00 94.94 105 TRP A O 1
ATOM 821 N N . GLU A 1 106 ? 3.708 0.067 13.400 1.00 95.19 106 GLU A N 1
ATOM 822 C CA . GLU A 1 106 ? 4.908 -0.702 13.768 1.00 95.19 106 GLU A CA 1
ATOM 823 C C . GLU A 1 106 ? 5.060 -0.890 15.288 1.00 95.19 106 GLU A C 1
ATOM 825 O O . GLU A 1 106 ? 5.743 -1.812 15.727 1.00 95.19 106 GLU A O 1
ATOM 830 N N . LYS A 1 107 ? 4.383 -0.076 16.110 1.00 92.12 107 LYS A N 1
ATOM 831 C CA . LYS A 1 107 ? 4.361 -0.248 17.574 1.00 92.12 107 LYS A CA 1
ATOM 832 C C . LYS A 1 107 ? 3.675 -1.542 18.015 1.00 92.12 107 LYS A C 1
ATOM 834 O O . LYS A 1 107 ? 3.990 -2.051 19.087 1.00 92.12 107 LYS A O 1
ATOM 839 N N . TYR A 1 108 ? 2.726 -2.040 17.222 1.00 90.44 108 TYR A N 1
ATOM 840 C CA . TYR A 1 108 ? 1.832 -3.136 17.615 1.00 90.44 108 TYR A CA 1
ATOM 841 C C . TYR A 1 108 ? 1.748 -4.259 16.576 1.00 90.44 108 TYR A C 1
ATOM 843 O O . TYR A 1 108 ? 1.289 -5.356 16.896 1.00 90.44 108 TYR A O 1
ATOM 851 N N . HIS A 1 109 ? 2.178 -4.009 15.338 1.00 94.62 109 HIS A N 1
ATOM 852 C CA . HIS A 1 109 ? 1.980 -4.916 14.213 1.00 94.62 109 HIS A CA 1
ATOM 853 C C . HIS A 1 109 ? 3.243 -5.072 13.362 1.00 94.62 109 HIS A C 1
ATOM 855 O O . HIS A 1 109 ? 4.060 -4.161 13.239 1.00 94.62 109 HIS A O 1
ATOM 861 N N . GLY A 1 110 ? 3.381 -6.233 12.721 1.00 94.56 110 GLY A N 1
ATOM 862 C CA . GLY A 1 110 ? 4.429 -6.478 11.737 1.00 94.56 110 GLY A CA 1
ATOM 863 C C . GLY A 1 110 ? 4.106 -5.770 10.425 1.00 94.56 110 GLY A C 1
ATOM 864 O O . GLY A 1 110 ? 3.250 -6.233 9.676 1.00 94.56 110 GLY A O 1
ATOM 865 N N . VAL A 1 111 ? 4.792 -4.667 10.133 1.00 95.75 111 VAL A N 1
ATOM 866 C CA . VAL A 1 111 ? 4.599 -3.883 8.905 1.00 95.75 111 VAL A CA 1
ATOM 867 C C . VAL A 1 111 ? 5.647 -4.276 7.868 1.00 95.75 111 VAL A C 1
ATOM 869 O O . VAL A 1 111 ? 6.848 -4.218 8.125 1.00 95.75 111 VAL A O 1
ATOM 872 N N . ARG A 1 112 ? 5.206 -4.664 6.670 1.00 94.88 112 ARG A N 1
ATOM 873 C CA . ARG A 1 112 ? 6.089 -5.030 5.560 1.00 94.88 112 ARG A CA 1
ATOM 874 C C . ARG A 1 112 ? 5.784 -4.173 4.341 1.00 94.88 112 ARG A C 1
ATOM 876 O O . ARG A 1 112 ? 4.681 -4.206 3.809 1.00 94.88 112 ARG A O 1
ATOM 883 N N . ARG A 1 113 ? 6.783 -3.429 3.869 1.00 95.0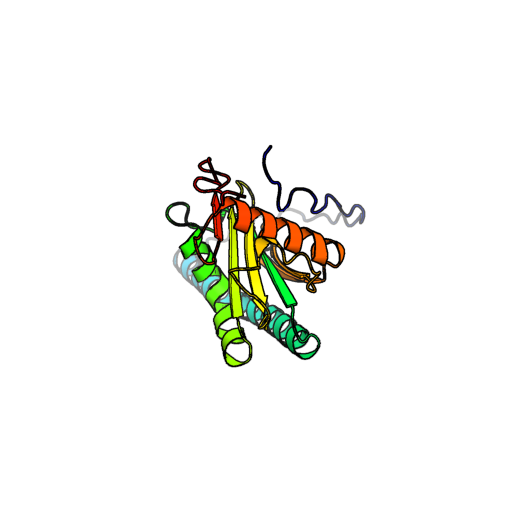0 113 ARG A N 1
ATOM 884 C CA . ARG A 1 113 ? 6.704 -2.617 2.646 1.00 95.00 113 ARG A CA 1
ATOM 885 C C . ARG A 1 113 ? 6.929 -3.529 1.441 1.00 95.00 113 ARG A C 1
ATOM 887 O O . ARG A 1 113 ? 7.958 -4.197 1.372 1.00 95.00 113 ARG A O 1
ATOM 894 N N . ILE A 1 114 ? 5.959 -3.597 0.531 1.00 93.31 114 ILE A N 1
ATOM 895 C CA . ILE A 1 114 ? 5.929 -4.598 -0.546 1.00 93.31 114 ILE A CA 1
ATOM 896 C C . ILE A 1 114 ? 6.242 -3.974 -1.898 1.00 93.31 114 ILE A C 1
ATOM 898 O O . ILE A 1 114 ? 7.140 -4.449 -2.586 1.00 93.31 114 ILE A O 1
ATOM 902 N N . VAL A 1 115 ? 5.519 -2.922 -2.281 1.00 93.38 115 VAL A N 1
ATOM 903 C CA . VAL A 1 115 ? 5.610 -2.310 -3.616 1.00 93.38 115 VAL A CA 1
ATOM 904 C C . VAL A 1 115 ? 5.511 -0.794 -3.508 1.00 93.38 115 VAL A C 1
ATOM 906 O O . VAL A 1 115 ? 4.730 -0.284 -2.704 1.00 93.38 115 VAL A O 1
ATOM 909 N N . VAL A 1 116 ? 6.250 -0.093 -4.363 1.00 94.00 116 VAL A N 1
ATOM 910 C CA . VAL A 1 116 ? 5.953 1.273 -4.797 1.00 94.00 116 VAL A CA 1
ATOM 911 C C . VAL A 1 116 ? 5.804 1.255 -6.314 1.00 94.00 116 VAL A C 1
ATOM 913 O O . VAL A 1 116 ? 6.755 0.946 -7.028 1.00 94.00 116 VAL A O 1
ATOM 916 N N . ASP A 1 117 ? 4.601 1.563 -6.788 1.00 92.75 117 ASP A N 1
ATOM 917 C CA . ASP A 1 117 ? 4.236 1.537 -8.200 1.00 92.75 117 ASP A CA 1
ATOM 918 C C . ASP A 1 117 ? 3.717 2.909 -8.646 1.00 92.75 117 ASP A C 1
ATOM 920 O O . ASP A 1 117 ? 2.712 3.411 -8.137 1.00 92.75 117 ASP A O 1
ATOM 924 N N . VAL A 1 118 ? 4.437 3.554 -9.560 1.00 93.12 118 VAL A N 1
ATOM 925 C CA . VAL A 1 118 ? 4.294 4.976 -9.878 1.00 93.12 118 VAL A CA 1
ATOM 926 C C . VAL A 1 118 ? 3.781 5.158 -11.299 1.00 93.12 118 VAL A C 1
ATOM 928 O O . VAL A 1 118 ? 4.440 4.778 -12.264 1.00 93.12 118 VAL A O 1
ATOM 931 N N . TYR A 1 119 ? 2.636 5.830 -11.441 1.00 92.56 119 TYR A N 1
ATOM 932 C CA . TYR A 1 119 ? 2.062 6.246 -12.724 1.00 92.56 119 TYR A CA 1
ATOM 933 C C . TYR A 1 119 ? 2.019 7.775 -12.832 1.00 92.56 119 TYR A C 1
ATOM 935 O O . TYR A 1 119 ? 2.103 8.473 -11.823 1.00 92.56 119 TYR A O 1
ATOM 943 N N . PRO A 1 120 ? 1.776 8.342 -14.031 1.00 93.12 120 PRO A N 1
ATOM 944 C CA . PRO A 1 120 ? 1.719 9.796 -14.206 1.00 93.12 120 PRO A CA 1
ATOM 945 C C . PRO A 1 120 ? 0.700 10.532 -13.321 1.00 93.12 120 PRO A C 1
ATOM 947 O O . PRO A 1 120 ? 0.875 11.711 -13.038 1.00 93.12 120 PRO A O 1
ATOM 950 N N . ARG A 1 121 ? -0.394 9.870 -12.913 1.00 92.88 121 ARG A N 1
ATOM 951 C CA . ARG A 1 121 ? -1.467 10.502 -12.121 1.00 92.88 121 ARG A CA 1
ATOM 952 C C . ARG A 1 121 ? -1.484 10.093 -10.653 1.00 92.88 121 ARG A C 1
ATOM 954 O O . ARG A 1 121 ? -1.819 10.924 -9.812 1.00 92.88 121 ARG A O 1
ATOM 961 N N . HIS A 1 122 ? -1.207 8.826 -10.381 1.00 95.19 122 HIS A N 1
ATOM 962 C CA . HIS A 1 122 ? -1.272 8.241 -9.051 1.00 95.19 122 HIS A CA 1
ATOM 963 C C . HIS A 1 122 ? -0.058 7.352 -8.820 1.00 95.19 122 HIS A C 1
ATOM 965 O O . HIS A 1 122 ? 0.432 6.716 -9.755 1.00 95.19 122 HIS A O 1
ATOM 971 N N . ALA A 1 123 ? 0.378 7.288 -7.573 1.00 95.69 123 ALA A N 1
ATOM 972 C CA . ALA A 1 123 ? 1.312 6.293 -7.096 1.00 95.69 123 ALA A CA 1
ATOM 973 C C . ALA A 1 123 ? 0.629 5.417 -6.049 1.00 95.69 123 ALA A C 1
ATOM 975 O O . ALA A 1 123 ? -0.236 5.873 -5.293 1.00 95.69 123 ALA A O 1
ATOM 976 N N . TYR A 1 124 ? 1.036 4.157 -6.030 1.00 96.56 124 TYR A N 1
ATOM 977 C CA . TYR A 1 124 ? 0.484 3.123 -5.181 1.00 96.56 124 TYR A CA 1
ATOM 978 C C . TYR A 1 124 ? 1.587 2.541 -4.316 1.00 96.56 124 TYR A C 1
ATOM 980 O O . TYR A 1 124 ? 2.604 2.067 -4.819 1.00 96.56 124 TYR A O 1
ATOM 988 N N . ILE A 1 125 ? 1.379 2.566 -3.005 1.00 97.62 125 ILE A N 1
ATOM 989 C CA . ILE A 1 125 ? 2.300 1.981 -2.033 1.00 97.62 125 ILE A CA 1
ATOM 990 C C . ILE A 1 125 ? 1.574 0.811 -1.395 1.00 97.62 125 ILE A C 1
ATOM 992 O O . ILE A 1 125 ? 0.489 0.982 -0.843 1.00 97.62 125 ILE A O 1
ATOM 996 N N . VAL A 1 126 ? 2.152 -0.379 -1.482 1.00 96.75 126 VAL A N 1
ATOM 997 C CA . VAL A 1 126 ? 1.552 -1.586 -0.917 1.00 96.75 126 VAL A CA 1
ATOM 998 C C . VAL A 1 126 ? 2.288 -1.966 0.351 1.00 96.75 126 VAL A C 1
ATOM 1000 O O . VAL A 1 126 ? 3.504 -2.177 0.341 1.00 96.75 126 VAL A O 1
ATOM 1003 N N . ILE A 1 127 ? 1.531 -2.076 1.436 1.00 97.12 127 ILE A N 1
ATOM 1004 C CA . ILE A 1 127 ? 2.018 -2.478 2.748 1.00 97.12 127 ILE A CA 1
ATOM 1005 C C . ILE A 1 127 ? 1.198 -3.669 3.227 1.00 97.12 127 ILE A C 1
ATOM 1007 O O . ILE A 1 127 ? -0.029 -3.606 3.282 1.00 97.12 127 ILE A O 1
ATOM 1011 N N . ASP A 1 128 ? 1.883 -4.739 3.607 1.00 96.12 128 ASP A N 1
ATOM 1012 C CA . ASP A 1 128 ? 1.269 -5.876 4.278 1.00 96.12 128 ASP A CA 1
ATOM 1013 C C . ASP A 1 128 ? 1.426 -5.727 5.789 1.00 96.12 128 ASP A C 1
ATOM 1015 O O . ASP A 1 128 ? 2.502 -5.392 6.288 1.00 96.12 128 ASP A O 1
ATOM 1019 N N . ILE A 1 129 ? 0.352 -6.013 6.516 1.00 96.81 129 ILE A N 1
ATOM 1020 C CA . ILE A 1 129 ? 0.294 -5.962 7.974 1.00 96.81 129 ILE A CA 1
ATOM 1021 C C . ILE A 1 129 ? 0.098 -7.382 8.486 1.00 96.81 129 ILE A C 1
ATOM 1023 O O . ILE A 1 129 ? -0.831 -8.072 8.063 1.00 96.81 129 ILE A O 1
ATOM 1027 N N . ASN A 1 130 ? 0.981 -7.817 9.385 1.00 95.00 130 ASN A N 1
ATOM 1028 C CA . ASN A 1 130 ? 0.990 -9.143 10.007 1.00 95.00 130 ASN A CA 1
ATOM 1029 C C . ASN A 1 130 ? 1.003 -10.310 8.997 1.00 95.00 130 ASN A C 1
ATOM 1031 O O . ASN A 1 130 ? 0.588 -11.423 9.315 1.00 95.00 130 ASN A O 1
ATOM 1035 N N . ASN A 1 131 ? 1.511 -10.091 7.777 1.00 92.62 131 ASN A N 1
ATOM 1036 C CA . ASN A 1 131 ? 1.733 -11.162 6.802 1.00 92.62 131 ASN A CA 1
ATOM 1037 C C . ASN A 1 131 ? 3.039 -11.912 7.123 1.00 92.62 131 ASN A C 1
ATOM 1039 O O . ASN A 1 131 ? 4.042 -11.805 6.410 1.00 92.62 131 ASN A O 1
ATOM 1043 N N . PHE A 1 132 ? 3.047 -12.644 8.239 1.00 87.25 132 PHE A N 1
ATOM 1044 C CA . PHE A 1 132 ? 4.208 -13.419 8.696 1.00 87.25 132 PHE A CA 1
ATOM 1045 C C . PHE A 1 132 ? 4.522 -14.614 7.785 1.00 87.25 132 PHE A C 1
ATOM 1047 O O . PHE A 1 132 ? 5.655 -15.084 7.759 1.00 87.25 132 PHE A O 1
ATOM 1054 N N . SER A 1 133 ? 3.543 -15.063 6.997 1.00 84.62 133 SER A N 1
ATOM 1055 C CA . SER A 1 133 ? 3.681 -16.116 5.984 1.00 84.62 133 SER A CA 1
ATOM 1056 C C . SER A 1 133 ? 4.300 -15.649 4.662 1.00 84.62 133 SER A C 1
ATOM 1058 O O . SER A 1 133 ? 4.412 -16.443 3.724 1.00 84.62 133 SER A O 1
ATOM 1060 N N . TYR A 1 134 ? 4.669 -14.369 4.542 1.00 84.50 134 TYR A N 1
ATOM 1061 C CA . TYR A 1 134 ? 5.340 -13.872 3.346 1.00 84.50 134 TYR A CA 1
ATOM 1062 C C . TYR A 1 134 ? 6.726 -14.515 3.211 1.00 84.50 134 TYR A C 1
ATOM 1064 O O . TYR A 1 134 ? 7.638 -14.214 3.984 1.00 84.50 134 TYR A O 1
ATOM 1072 N N . ASP A 1 135 ? 6.894 -15.357 2.194 1.00 85.88 135 ASP A N 1
ATOM 1073 C CA . ASP A 1 135 ? 8.178 -15.956 1.839 1.00 85.88 135 ASP A CA 1
ATOM 1074 C C . ASP A 1 135 ? 8.633 -15.388 0.498 1.00 85.88 135 ASP A C 1
ATOM 1076 O O . ASP A 1 135 ? 8.068 -15.708 -0.545 1.00 85.88 135 ASP A O 1
ATOM 1080 N N . PHE A 1 136 ? 9.692 -14.577 0.513 1.00 83.19 136 PHE A N 1
ATOM 1081 C CA . PHE A 1 136 ? 10.272 -13.991 -0.694 1.00 83.19 136 PHE A CA 1
ATOM 1082 C C . PHE A 1 136 ? 10.636 -15.040 -1.752 1.00 83.19 136 PHE A C 1
ATOM 1084 O O . PHE A 1 136 ? 10.458 -14.801 -2.943 1.00 83.19 136 PHE A O 1
ATOM 1091 N N . LYS A 1 137 ? 11.113 -16.228 -1.362 1.00 83.62 137 LYS A N 1
ATOM 1092 C CA . LYS A 1 137 ? 11.476 -17.264 -2.337 1.00 83.62 137 LYS A CA 1
ATOM 1093 C C . LYS A 1 137 ? 10.248 -17.719 -3.115 1.00 83.62 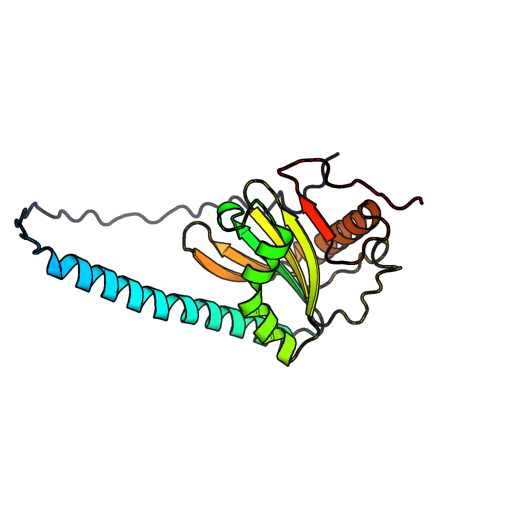137 LYS A C 1
ATOM 1095 O O . LYS A 1 137 ? 10.329 -17.864 -4.334 1.00 83.62 137 LYS A O 1
ATOM 1100 N N . LEU A 1 138 ? 9.112 -17.843 -2.429 1.00 84.38 138 LEU A N 1
ATOM 1101 C CA . LEU A 1 138 ? 7.851 -18.362 -2.958 1.00 84.38 138 LEU A CA 1
ATOM 1102 C C . LEU A 1 138 ? 6.847 -17.274 -3.361 1.00 84.38 138 LEU A C 1
ATOM 1104 O O . LEU A 1 138 ? 5.827 -17.595 -3.961 1.00 84.38 138 LEU A O 1
ATOM 1108 N N . ALA A 1 139 ? 7.123 -15.994 -3.104 1.00 82.12 139 ALA A N 1
ATOM 1109 C CA . ALA A 1 139 ? 6.164 -14.900 -3.279 1.00 82.12 139 ALA A CA 1
ATOM 1110 C C . ALA A 1 139 ? 5.642 -14.742 -4.721 1.00 82.12 139 ALA A C 1
ATOM 1112 O O . ALA A 1 139 ? 4.565 -14.203 -4.930 1.00 82.12 139 ALA A O 1
ATOM 1113 N N . HIS A 1 140 ? 6.367 -15.250 -5.725 1.00 79.94 140 HIS A N 1
ATOM 1114 C CA . HIS A 1 140 ? 5.929 -15.263 -7.131 1.00 79.94 140 HIS A CA 1
ATOM 1115 C C . HIS A 1 140 ? 4.869 -16.342 -7.425 1.00 79.94 140 HIS A C 1
ATOM 1117 O O . HIS A 1 140 ? 4.260 -16.330 -8.488 1.00 79.94 140 HIS A O 1
ATOM 1123 N N . LEU A 1 141 ? 4.658 -17.278 -6.497 1.00 82.69 141 LEU A N 1
ATOM 1124 C CA . LEU A 1 141 ? 3.628 -18.319 -6.543 1.00 82.69 141 LEU A CA 1
ATOM 1125 C C . LEU A 1 141 ? 2.465 -18.008 -5.586 1.00 82.69 141 LEU A C 1
ATOM 1127 O O . LEU A 1 141 ? 1.393 -18.607 -5.684 1.00 82.69 141 LEU A O 1
ATOM 1131 N N . GLN A 1 142 ? 2.663 -17.076 -4.649 1.00 82.06 142 GLN A N 1
ATOM 1132 C CA . GLN A 1 142 ? 1.681 -16.711 -3.632 1.00 82.06 142 GLN A CA 1
ATOM 1133 C C . GLN A 1 142 ? 0.604 -15.786 -4.212 1.00 82.06 142 GLN A C 1
ATOM 1135 O O . GLN A 1 142 ? 0.722 -14.566 -4.200 1.00 82.06 142 GLN A O 1
ATOM 1140 N N . THR A 1 143 ? -0.484 -16.393 -4.682 1.00 82.94 143 THR A N 1
ATOM 1141 C CA . THR A 1 143 ? -1.664 -15.708 -5.247 1.00 82.94 143 THR A CA 1
ATOM 1142 C C . THR A 1 143 ? -2.889 -15.772 -4.328 1.00 82.94 143 THR A C 1
ATOM 1144 O O . THR A 1 143 ? -4.016 -15.473 -4.736 1.00 82.94 143 THR A O 1
ATOM 1147 N N . PHE A 1 144 ? -2.694 -16.182 -3.068 1.00 85.56 144 PHE A N 1
ATOM 1148 C CA . PHE A 1 144 ? -3.786 -16.274 -2.106 1.00 85.56 144 PHE A CA 1
ATOM 1149 C C . PHE A 1 144 ? -4.340 -14.876 -1.776 1.00 85.56 144 PHE A C 1
ATOM 1151 O O . PHE A 1 144 ? -3.575 -13.916 -1.653 1.00 85.56 144 PHE A O 1
ATOM 1158 N N . PRO A 1 145 ? -5.671 -14.739 -1.650 1.00 90.75 145 PRO A N 1
ATOM 1159 C CA . PRO A 1 145 ? -6.291 -13.454 -1.365 1.00 90.75 145 PRO A CA 1
ATOM 1160 C C . PRO A 1 145 ? -5.972 -13.003 0.065 1.00 90.75 145 PRO A C 1
ATOM 1162 O O . PRO A 1 145 ? -6.183 -13.753 1.017 1.00 90.75 145 PRO A O 1
ATOM 1165 N N . ILE A 1 146 ? -5.515 -11.759 0.209 1.00 94.31 146 ILE A N 1
ATOM 1166 C CA . ILE A 1 146 ? -5.397 -11.060 1.497 1.00 94.31 146 ILE A CA 1
ATOM 1167 C C . ILE A 1 146 ? -6.436 -9.934 1.505 1.00 94.31 146 ILE A C 1
ATOM 1169 O O . ILE A 1 146 ? -6.559 -9.260 0.482 1.00 94.31 146 ILE A O 1
ATOM 1173 N N . PRO A 1 147 ? -7.165 -9.685 2.611 1.00 97.00 147 PRO A N 1
ATOM 1174 C CA . PRO A 1 147 ? -8.101 -8.569 2.689 1.00 97.00 147 PRO A CA 1
ATOM 1175 C C . PRO A 1 147 ? -7.435 -7.221 2.370 1.00 97.00 147 PRO A C 1
ATOM 1177 O O . PRO A 1 147 ? -6.627 -6.709 3.148 1.00 97.00 147 PRO A O 1
ATOM 1180 N N . VAL A 1 148 ? -7.801 -6.630 1.231 1.00 97.31 148 VAL A N 1
ATOM 1181 C CA . VAL A 1 148 ? -7.275 -5.341 0.765 1.00 97.31 148 VAL A CA 1
ATOM 1182 C C . VAL A 1 148 ? -8.104 -4.165 1.280 1.00 97.31 148 VAL A C 1
ATOM 1184 O O . VAL A 1 148 ? -9.315 -4.067 1.054 1.00 97.31 148 VAL A O 1
ATOM 1187 N N . HIS A 1 149 ? -7.436 -3.213 1.911 1.00 97.88 149 HIS A N 1
ATOM 1188 C CA . HIS A 1 149 ? -7.991 -1.904 2.225 1.00 97.88 149 HIS A CA 1
ATOM 1189 C C . HIS A 1 149 ? -7.245 -0.825 1.451 1.00 97.88 149 HIS A C 1
ATOM 1191 O O . HIS A 1 149 ? -6.044 -0.934 1.213 1.00 97.88 149 HIS A O 1
ATOM 1197 N N . ILE A 1 150 ? -7.961 0.216 1.043 1.00 97.44 150 ILE A N 1
ATOM 1198 C CA . ILE A 1 150 ? -7.388 1.360 0.344 1.00 97.44 150 ILE A CA 1
ATOM 1199 C C . ILE A 1 150 ? -7.304 2.522 1.323 1.00 97.44 150 ILE A C 1
ATOM 1201 O O . ILE A 1 150 ? -8.322 2.911 1.892 1.00 97.44 150 ILE A O 1
ATOM 1205 N N . LEU A 1 151 ? -6.109 3.086 1.473 1.00 97.44 151 LEU A N 1
ATOM 1206 C CA . LEU A 1 151 ? -5.859 4.356 2.142 1.00 97.44 151 LEU A CA 1
ATOM 1207 C C . LEU A 1 151 ? -5.588 5.415 1.066 1.00 97.44 151 LEU A C 1
ATOM 1209 O O . LEU A 1 151 ? -4.493 5.509 0.521 1.00 97.44 151 LEU A O 1
ATOM 1213 N N . ARG A 1 152 ? -6.608 6.183 0.697 1.00 96.62 152 ARG A N 1
ATOM 1214 C CA . ARG A 1 152 ? -6.548 7.121 -0.427 1.00 96.62 152 ARG A CA 1
ATOM 1215 C C . ARG A 1 152 ? -6.414 8.555 0.051 1.00 96.62 152 ARG A C 1
ATOM 1217 O O . ARG A 1 152 ? -7.263 9.022 0.804 1.00 96.62 152 ARG A O 1
ATOM 1224 N N . LEU A 1 153 ? -5.454 9.286 -0.502 1.00 95.25 153 LEU A N 1
ATOM 1225 C CA . LEU A 1 153 ? -5.396 10.739 -0.396 1.00 95.25 153 LEU A CA 1
ATOM 1226 C C . LEU A 1 153 ? -6.137 11.378 -1.574 1.00 95.25 153 LEU A C 1
ATOM 1228 O O . LEU A 1 153 ? -5.738 11.272 -2.735 1.00 95.25 153 LEU A O 1
ATOM 1232 N N . SER A 1 154 ? -7.238 12.070 -1.292 1.00 91.06 154 SER A N 1
ATOM 1233 C CA . SER A 1 154 ? -7.989 12.781 -2.328 1.00 91.06 154 SER A CA 1
ATOM 1234 C C . SER A 1 154 ? -7.196 13.960 -2.874 1.00 91.06 154 SER A C 1
ATOM 1236 O O . SER A 1 154 ? -6.802 14.867 -2.141 1.00 91.06 154 SER A O 1
ATOM 1238 N N . ARG A 1 155 ? -7.049 14.014 -4.201 1.00 87.94 155 ARG A N 1
ATOM 1239 C CA . ARG A 1 155 ? -6.399 15.142 -4.879 1.00 87.94 155 ARG A CA 1
ATOM 1240 C C . ARG A 1 155 ? -7.110 16.476 -4.625 1.00 87.94 155 ARG A C 1
ATOM 1242 O O . ARG A 1 155 ? -6.432 17.493 -4.512 1.00 87.94 155 ARG A O 1
ATOM 1249 N N . LYS A 1 156 ? -8.450 16.463 -4.554 1.00 87.62 156 LYS A N 1
ATOM 1250 C CA . LYS A 1 156 ? -9.293 17.669 -4.460 1.00 87.62 156 LYS A CA 1
ATOM 1251 C C . LYS A 1 156 ? -9.416 18.178 -3.027 1.00 87.62 156 LYS A C 1
ATOM 1253 O O . LYS A 1 156 ? -9.182 19.353 -2.789 1.00 87.62 156 LYS A O 1
ATOM 1258 N N . SER A 1 157 ? -9.803 17.306 -2.097 1.00 89.06 157 SER A N 1
ATOM 1259 C CA . SER A 1 157 ? -10.038 17.690 -0.698 1.00 89.06 157 SER A CA 1
ATOM 1260 C C . SER A 1 157 ? -8.775 17.644 0.156 1.00 89.06 157 SER A C 1
ATOM 1262 O O . SER A 1 157 ? -8.790 18.178 1.257 1.00 89.06 157 SER A O 1
ATOM 1264 N N . LYS A 1 158 ? -7.697 17.004 -0.327 1.00 87.94 158 LYS A N 1
ATOM 1265 C CA . LYS A 1 158 ? -6.472 16.729 0.446 1.00 87.94 158 LYS A CA 1
ATOM 1266 C C . LYS A 1 158 ? -6.742 15.957 1.748 1.00 87.94 158 LYS A C 1
ATOM 1268 O O . LYS A 1 158 ? -5.944 15.998 2.673 1.00 87.94 158 LYS A O 1
ATOM 1273 N N . GLN A 1 159 ? -7.860 15.232 1.794 1.00 91.31 159 GLN A N 1
ATOM 1274 C CA . GLN A 1 159 ? -8.257 14.379 2.910 1.00 91.31 159 GLN A CA 1
ATOM 1275 C C . GLN A 1 159 ? -7.923 12.916 2.628 1.00 91.31 159 GLN A C 1
ATOM 1277 O O . GLN A 1 159 ? -7.955 12.474 1.471 1.00 91.31 159 GLN A O 1
ATOM 1282 N N . TRP A 1 160 ? -7.639 12.181 3.699 1.00 94.31 160 TRP A N 1
ATOM 1283 C CA . TRP A 1 160 ? -7.433 10.740 3.677 1.00 94.31 160 TRP A CA 1
ATOM 1284 C C . TRP A 1 160 ? -8.762 9.999 3.828 1.00 94.31 160 TRP A C 1
ATOM 1286 O O . TRP A 1 160 ? -9.632 10.407 4.590 1.00 94.31 160 TRP A O 1
ATOM 1296 N N . TYR A 1 161 ? -8.904 8.894 3.104 1.00 93.94 161 TYR A N 1
ATOM 1297 C CA . TYR A 1 161 ? -10.057 8.003 3.173 1.00 93.94 161 TYR A CA 1
ATOM 1298 C C . TYR A 1 161 ? -9.569 6.572 3.315 1.00 93.94 161 TYR A C 1
ATOM 1300 O O . TYR A 1 161 ? -8.667 6.160 2.586 1.00 93.94 161 TYR A O 1
ATOM 1308 N N . PHE A 1 162 ? -10.200 5.807 4.199 1.00 96.25 162 PHE A N 1
ATOM 1309 C CA . PHE A 1 162 ? -9.880 4.404 4.415 1.00 96.25 162 PHE A CA 1
ATOM 1310 C C . PHE A 1 162 ? -11.114 3.529 4.205 1.00 96.25 162 PHE A C 1
ATOM 1312 O O . PHE A 1 162 ? -12.154 3.766 4.818 1.00 96.25 162 PHE A O 1
ATOM 1319 N N . PHE A 1 163 ? -11.028 2.550 3.300 1.00 95.56 163 PHE A N 1
ATOM 1320 C CA . PHE A 1 163 ? -12.160 1.680 2.970 1.00 95.56 163 PHE A CA 1
ATOM 1321 C C . PHE A 1 163 ? -11.731 0.302 2.455 1.00 95.56 163 PHE A C 1
ATOM 1323 O O . PHE A 1 163 ? -10.666 0.127 1.862 1.00 95.56 163 PHE A O 1
ATOM 1330 N N . ARG A 1 164 ? -12.603 -0.691 2.643 1.00 96.00 164 ARG A N 1
ATOM 1331 C CA . ARG A 1 164 ? -12.415 -2.072 2.181 1.00 96.00 164 ARG A CA 1
ATOM 1332 C C . ARG A 1 164 ? -12.681 -2.216 0.679 1.00 96.00 164 ARG A C 1
ATOM 1334 O O . ARG A 1 164 ? -13.658 -1.677 0.162 1.00 96.00 164 ARG A O 1
ATOM 1341 N N . ARG A 1 165 ? -11.870 -3.019 -0.022 1.00 96.06 165 ARG A N 1
ATOM 1342 C CA . ARG A 1 165 ? -12.044 -3.322 -1.457 1.00 96.06 165 ARG A CA 1
ATOM 1343 C C . ARG A 1 165 ? -11.852 -4.812 -1.771 1.00 96.06 165 ARG A C 1
ATOM 1345 O O . ARG A 1 165 ? -10.803 -5.236 -2.235 1.00 96.06 165 ARG A O 1
ATOM 1352 N N . GLN A 1 166 ? -12.896 -5.616 -1.558 1.00 94.38 166 GLN A N 1
ATOM 1353 C CA . GLN A 1 166 ? -12.832 -7.084 -1.691 1.00 94.38 166 GLN A CA 1
ATOM 1354 C C . GLN A 1 166 ? -12.439 -7.580 -3.087 1.00 94.38 166 GLN A C 1
ATOM 1356 O O . GLN A 1 166 ? -11.731 -8.575 -3.215 1.00 94.38 166 GLN A O 1
ATOM 1361 N N . LEU A 1 167 ? -12.849 -6.865 -4.137 1.00 92.06 167 LEU A N 1
ATOM 1362 C CA . LEU A 1 167 ? -12.493 -7.212 -5.516 1.00 92.06 167 LEU A CA 1
ATOM 1363 C C . LEU A 1 167 ? -10.976 -7.176 -5.776 1.00 92.06 167 LEU A C 1
ATOM 1365 O O . LEU A 1 167 ? -10.510 -7.813 -6.718 1.00 92.06 167 LEU A O 1
ATOM 1369 N N . GLU A 1 168 ? -10.211 -6.472 -4.940 1.00 93.56 168 GLU A N 1
ATOM 1370 C CA . GLU A 1 168 ? -8.765 -6.317 -5.105 1.00 93.56 168 GLU A CA 1
ATOM 1371 C C . GLU A 1 168 ? -7.956 -7.421 -4.408 1.00 93.56 168 GLU A C 1
ATOM 1373 O O . GLU A 1 168 ? -6.783 -7.591 -4.726 1.00 93.56 168 GLU A O 1
ATOM 1378 N N . ASP A 1 169 ? -8.559 -8.218 -3.516 1.00 94.06 169 ASP A N 1
ATOM 1379 C CA . ASP A 1 169 ? -7.831 -9.187 -2.677 1.00 94.06 169 ASP A CA 1
ATOM 1380 C C . ASP A 1 169 ? -6.971 -10.152 -3.490 1.00 94.06 169 ASP A C 1
ATOM 1382 O O . ASP A 1 169 ? -5.793 -10.362 -3.199 1.00 94.06 169 ASP A O 1
ATOM 1386 N N . ARG A 1 170 ? -7.578 -10.748 -4.522 1.00 92.81 170 ARG A N 1
ATOM 1387 C CA . ARG A 1 170 ? -6.896 -11.686 -5.417 1.00 92.81 170 ARG A CA 1
ATOM 1388 C C . ARG A 1 170 ? -6.121 -10.960 -6.508 1.00 92.81 170 ARG A C 1
ATOM 1390 O O . ARG A 1 170 ? -5.028 -11.392 -6.856 1.00 92.81 170 ARG A O 1
ATOM 1397 N N . ARG A 1 171 ? -6.674 -9.870 -7.049 1.00 91.50 171 ARG A N 1
ATOM 1398 C CA . ARG A 1 171 ? -6.038 -9.124 -8.142 1.00 91.50 171 ARG A CA 1
ATOM 1399 C C . ARG A 1 171 ? -4.657 -8.625 -7.729 1.00 91.50 171 ARG A C 1
ATOM 1401 O O . ARG A 1 171 ? -3.680 -8.908 -8.405 1.00 91.50 171 ARG A O 1
ATOM 1408 N N . VAL A 1 172 ? -4.570 -7.982 -6.571 1.00 92.06 172 VAL A N 1
ATOM 1409 C CA . VAL A 1 172 ? -3.325 -7.398 -6.066 1.00 92.06 172 VAL A CA 1
ATOM 1410 C C . VAL A 1 172 ? -2.308 -8.479 -5.708 1.00 92.06 172 VAL A C 1
ATOM 1412 O O . VAL A 1 172 ? -1.114 -8.287 -5.905 1.00 92.06 172 VAL A O 1
ATOM 1415 N N . ALA A 1 173 ? -2.758 -9.634 -5.207 1.00 91.19 173 ALA A N 1
ATOM 1416 C CA . ALA A 1 173 ? -1.869 -10.771 -4.974 1.00 91.19 173 ALA A CA 1
ATOM 1417 C C . ALA A 1 173 ? -1.224 -11.262 -6.282 1.00 91.19 173 ALA A C 1
ATOM 1419 O O . ALA A 1 173 ? -0.012 -11.464 -6.322 1.00 91.19 173 ALA A O 1
ATOM 1420 N N . ASN A 1 174 ? -2.008 -11.379 -7.360 1.00 90.31 174 ASN A N 1
ATOM 1421 C CA . ASN A 1 174 ? -1.489 -11.738 -8.682 1.00 90.31 174 ASN A CA 1
ATOM 1422 C C . ASN A 1 174 ? -0.510 -10.686 -9.219 1.00 90.31 174 ASN A C 1
ATOM 1424 O O . ASN A 1 174 ? 0.565 -11.045 -9.694 1.00 90.31 174 ASN A O 1
ATOM 1428 N N . ASP A 1 175 ? -0.853 -9.403 -9.096 1.00 88.56 175 ASP A N 1
ATOM 1429 C CA . ASP A 1 175 ? -0.015 -8.304 -9.583 1.00 88.56 175 ASP A CA 1
ATOM 1430 C C . ASP A 1 175 ? 1.342 -8.269 -8.852 1.00 88.56 175 ASP A C 1
ATOM 1432 O O . ASP A 1 175 ? 2.388 -8.135 -9.484 1.00 88.56 175 ASP A O 1
ATOM 1436 N N . ILE A 1 176 ? 1.364 -8.473 -7.527 1.00 88.88 176 ILE A N 1
ATOM 1437 C CA . ILE A 1 176 ? 2.612 -8.560 -6.743 1.00 88.88 176 ILE A CA 1
ATOM 1438 C C . ILE A 1 176 ? 3.437 -9.787 -7.140 1.00 88.88 176 ILE A C 1
ATOM 1440 O O . ILE A 1 176 ? 4.661 -9.691 -7.250 1.00 88.88 176 ILE A O 1
ATOM 1444 N N . ALA A 1 177 ? 2.793 -10.936 -7.356 1.00 87.75 177 ALA A N 1
ATOM 1445 C CA . ALA A 1 177 ? 3.475 -12.149 -7.792 1.00 87.75 177 ALA A CA 1
ATOM 1446 C C . ALA A 1 177 ? 4.147 -11.951 -9.163 1.00 87.75 177 ALA A C 1
ATOM 1448 O O . ALA A 1 177 ? 5.293 -12.366 -9.364 1.00 87.75 177 ALA A O 1
ATOM 1449 N N . GLU A 1 178 ? 3.473 -11.256 -10.082 1.00 84.25 178 GLU A N 1
ATOM 1450 C CA . GLU A 1 178 ? 4.034 -10.900 -11.381 1.00 84.25 178 GLU A CA 1
ATOM 1451 C C . GLU A 1 178 ? 5.164 -9.869 -11.268 1.00 84.25 178 GLU A C 1
ATOM 1453 O O . GLU A 1 178 ? 6.231 -10.083 -11.846 1.00 84.25 178 GLU A O 1
ATOM 1458 N N . LEU A 1 179 ? 4.994 -8.808 -10.471 1.00 83.75 179 LEU A N 1
ATOM 1459 C CA . LEU A 1 179 ? 6.063 -7.843 -10.186 1.00 83.75 179 LEU A CA 1
ATOM 1460 C C . LEU A 1 179 ? 7.311 -8.531 -9.641 1.00 83.75 179 LEU A C 1
ATOM 1462 O O . LEU A 1 179 ? 8.426 -8.223 -10.058 1.00 83.75 179 LEU A O 1
ATOM 1466 N N . HIS A 1 180 ? 7.131 -9.474 -8.723 1.00 82.50 180 HIS A N 1
ATOM 1467 C CA . HIS A 1 180 ? 8.225 -10.241 -8.154 1.00 82.50 180 HIS A CA 1
ATOM 1468 C C . HIS A 1 180 ? 8.913 -11.122 -9.209 1.00 82.50 180 HIS A C 1
ATOM 1470 O O . HIS A 1 180 ? 10.142 -11.153 -9.275 1.00 82.50 180 HIS A O 1
ATOM 1476 N N . ARG A 1 181 ? 8.147 -11.772 -10.098 1.00 81.81 181 ARG A N 1
ATOM 1477 C CA . ARG A 1 181 ? 8.691 -12.518 -11.246 1.00 81.81 181 ARG A CA 1
ATOM 1478 C C . ARG A 1 181 ? 9.532 -11.618 -12.159 1.00 81.81 181 ARG A C 1
ATOM 1480 O O . ARG A 1 181 ? 10.597 -12.033 -12.612 1.00 81.81 181 ARG A O 1
ATOM 1487 N N . CYS A 1 182 ? 9.078 -10.392 -12.406 1.00 78.56 182 CYS A N 1
ATOM 1488 C CA . CYS A 1 182 ? 9.740 -9.428 -13.285 1.00 78.56 182 CYS A CA 1
ATOM 1489 C C . CYS A 1 182 ? 10.941 -8.700 -12.646 1.00 78.56 182 CYS A C 1
ATOM 1491 O O . CYS A 1 182 ? 11.793 -8.202 -13.379 1.00 78.56 182 CYS A O 1
ATOM 1493 N N . ASN A 1 183 ? 11.029 -8.660 -11.311 1.00 75.31 183 ASN A N 1
ATOM 1494 C CA . ASN A 1 183 ? 12.109 -8.012 -10.553 1.00 75.31 183 ASN A CA 1
ATOM 1495 C C . ASN A 1 183 ? 13.228 -8.963 -10.090 1.00 75.31 183 ASN A C 1
ATOM 1497 O O . ASN A 1 183 ? 14.164 -8.539 -9.404 1.00 75.31 183 ASN A O 1
ATOM 1501 N N . GLY A 1 184 ? 13.172 -10.243 -10.461 1.00 73.69 184 GLY A N 1
ATOM 1502 C CA . GLY A 1 184 ? 14.312 -11.137 -10.287 1.00 73.69 184 GLY A CA 1
ATOM 1503 C C . GLY A 1 184 ? 14.552 -11.520 -8.825 1.00 73.69 184 GLY A C 1
ATOM 1504 O O . GLY A 1 184 ? 13.673 -12.043 -8.143 1.00 73.69 184 GLY A O 1
ATOM 1505 N N . GLN A 1 185 ? 15.782 -11.316 -8.351 1.00 76.12 185 GLN A N 1
ATOM 1506 C CA . GLN A 1 185 ? 16.203 -11.625 -6.975 1.00 76.12 185 GLN A CA 1
ATOM 1507 C C . GLN A 1 185 ? 16.227 -10.394 -6.057 1.00 76.12 185 GLN A C 1
ATOM 1509 O O . GLN A 1 185 ? 16.651 -10.500 -4.907 1.00 76.12 185 GLN A O 1
ATOM 1514 N N . ASN A 1 186 ? 15.755 -9.240 -6.536 1.00 80.19 186 ASN A N 1
ATOM 1515 C CA . ASN A 1 186 ? 15.667 -8.035 -5.718 1.00 80.19 186 ASN A CA 1
ATOM 1516 C C . ASN A 1 186 ? 14.617 -8.235 -4.626 1.00 80.19 186 ASN A C 1
ATOM 1518 O O . ASN A 1 186 ? 13.477 -8.582 -4.926 1.00 80.19 186 ASN A O 1
ATOM 1522 N N . GLN A 1 187 ? 14.996 -8.035 -3.365 1.00 84.38 187 GLN A N 1
ATOM 1523 C CA . GLN A 1 187 ? 14.053 -8.126 -2.252 1.00 84.38 187 GLN A CA 1
ATOM 1524 C C . GLN A 1 187 ? 13.106 -6.914 -2.226 1.00 84.38 187 GLN A C 1
ATOM 1526 O O . GLN A 1 187 ? 13.478 -5.843 -2.709 1.00 84.38 187 GLN A O 1
ATOM 1531 N N . PRO A 1 188 ? 11.895 -7.060 -1.654 1.00 86.56 188 PRO A N 1
ATOM 1532 C CA . PRO A 1 188 ? 10.994 -5.942 -1.429 1.00 86.56 188 PRO A CA 1
ATOM 1533 C C . PRO A 1 188 ? 11.649 -4.815 -0.613 1.00 86.56 188 PRO A C 1
ATOM 1535 O O . PRO A 1 188 ? 12.490 -5.095 0.246 1.00 86.56 188 PRO A O 1
ATOM 1538 N N . PRO A 1 189 ? 11.216 -3.559 -0.804 1.00 90.75 189 PRO A N 1
ATOM 1539 C CA . PRO A 1 189 ? 10.086 -3.157 -1.640 1.00 90.75 189 PRO A CA 1
ATOM 1540 C C . PR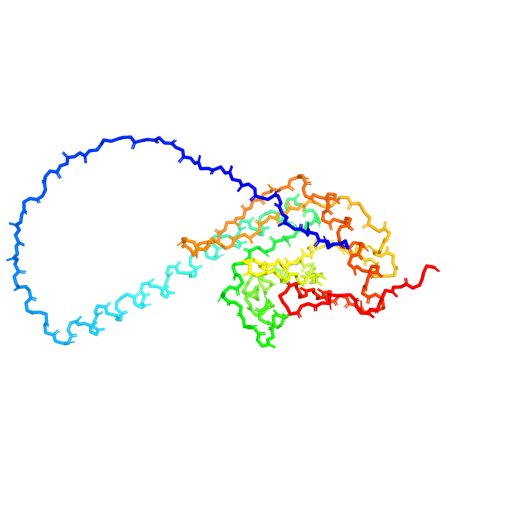O A 1 189 ? 10.413 -3.182 -3.139 1.00 90.75 189 PRO A C 1
ATOM 1542 O O . PRO A 1 189 ? 11.432 -2.653 -3.573 1.00 90.75 189 PRO A O 1
ATOM 1545 N N . PHE A 1 190 ? 9.526 -3.773 -3.941 1.00 88.19 190 PHE A N 1
ATOM 1546 C CA . PHE A 1 190 ? 9.629 -3.704 -5.396 1.00 88.19 190 PHE A CA 1
ATOM 1547 C C . PHE A 1 190 ? 9.297 -2.291 -5.859 1.00 88.19 190 PHE A C 1
ATOM 1549 O O . PHE A 1 190 ? 8.333 -1.692 -5.382 1.00 88.19 190 PHE A O 1
ATOM 1556 N N . PHE A 1 191 ? 10.067 -1.775 -6.807 1.00 88.00 191 PHE A N 1
ATOM 1557 C CA . PHE A 1 191 ? 9.856 -0.444 -7.355 1.00 88.00 191 PHE A CA 1
ATOM 1558 C C . PHE A 1 191 ? 9.516 -0.532 -8.838 1.00 88.00 191 PHE A C 1
ATOM 1560 O O . PHE A 1 191 ? 10.195 -1.227 -9.593 1.00 88.00 191 PHE A O 1
ATOM 1567 N N . ALA A 1 192 ? 8.459 0.170 -9.234 1.00 87.25 192 ALA A N 1
ATOM 1568 C CA . ALA A 1 192 ? 7.992 0.248 -10.603 1.00 87.25 192 ALA A CA 1
ATOM 1569 C C . ALA A 1 192 ? 7.728 1.712 -10.993 1.00 87.25 192 ALA A C 1
ATOM 1571 O O . ALA A 1 192 ? 6.857 2.362 -10.422 1.00 87.25 192 ALA A O 1
ATOM 1572 N N . ASP A 1 193 ? 8.483 2.238 -11.964 1.00 88.38 193 ASP A N 1
ATOM 1573 C CA . ASP A 1 193 ? 8.319 3.604 -12.485 1.00 88.38 193 ASP A CA 1
ATOM 1574 C C . ASP A 1 193 ? 7.761 3.581 -13.915 1.00 88.38 193 ASP A C 1
ATOM 1576 O O . ASP A 1 193 ? 8.483 3.409 -14.902 1.00 88.38 193 ASP A O 1
ATOM 1580 N N . HIS A 1 194 ? 6.450 3.785 -14.038 1.00 88.00 194 HIS A N 1
ATOM 1581 C CA . HIS A 1 194 ? 5.757 3.848 -15.324 1.00 88.00 194 HIS A CA 1
ATOM 1582 C C . HIS A 1 194 ? 5.783 5.251 -15.963 1.00 88.00 194 HIS A C 1
ATOM 1584 O O . HIS A 1 194 ? 5.138 5.453 -16.995 1.00 88.00 194 HIS A O 1
ATOM 1590 N N . ILE A 1 195 ? 6.497 6.222 -15.379 1.00 88.31 195 ILE A N 1
ATOM 1591 C CA . ILE A 1 195 ? 6.688 7.577 -15.920 1.00 88.31 195 ILE A CA 1
ATOM 1592 C C . ILE A 1 195 ? 7.963 7.633 -16.757 1.00 88.31 195 ILE A C 1
ATOM 1594 O O . ILE A 1 195 ? 7.920 8.073 -17.905 1.00 88.31 195 ILE A O 1
ATOM 1598 N N . ARG A 1 196 ? 9.091 7.188 -16.189 1.00 81.88 196 ARG A N 1
ATOM 1599 C CA . ARG A 1 196 ? 10.416 7.247 -16.837 1.00 81.88 196 ARG A CA 1
ATOM 1600 C C . ARG A 1 196 ? 10.680 6.073 -17.791 1.00 81.88 196 ARG A C 1
ATOM 1602 O O . ARG A 1 196 ? 11.570 6.160 -18.633 1.00 81.88 196 ARG A O 1
ATOM 1609 N N . GLY A 1 197 ? 9.852 5.028 -17.740 1.00 71.06 197 GLY A N 1
ATOM 1610 C CA . GLY A 1 197 ? 9.896 3.895 -18.666 1.00 71.06 197 GLY A CA 1
ATOM 1611 C C . GLY A 1 197 ? 10.818 2.751 -18.221 1.00 71.06 197 GLY A C 1
ATOM 1612 O O . GLY A 1 197 ? 11.569 2.872 -17.265 1.00 71.06 197 GLY A O 1
ATOM 1613 N N . SER A 1 198 ? 10.699 1.615 -18.924 1.00 56.22 198 SER A N 1
ATOM 1614 C CA . SER A 1 198 ? 11.276 0.288 -18.620 1.00 56.22 198 SER A CA 1
ATOM 1615 C C . SER A 1 198 ? 11.290 -0.104 -17.135 1.00 56.22 198 SER A C 1
ATOM 1617 O O . SER A 1 198 ? 12.303 -0.036 -16.449 1.00 56.22 198 SER A O 1
ATOM 1619 N N . VAL A 1 199 ? 10.150 -0.620 -16.683 1.00 64.06 199 VAL A N 1
ATOM 1620 C CA . VAL A 1 199 ? 9.872 -1.010 -15.292 1.00 64.06 199 VAL A CA 1
ATOM 1621 C C . VAL A 1 199 ? 10.570 -2.315 -14.874 1.00 64.06 199 VAL A C 1
ATOM 1623 O O . VAL A 1 199 ? 10.806 -2.545 -13.693 1.00 64.06 199 VAL A O 1
ATOM 1626 N N . TYR A 1 200 ? 10.914 -3.182 -15.833 1.00 63.03 200 TYR A N 1
ATOM 1627 C CA . TYR A 1 200 ? 11.351 -4.556 -15.568 1.00 63.03 200 TYR A CA 1
ATOM 1628 C C . TYR A 1 200 ? 12.645 -4.866 -16.314 1.00 63.03 200 TYR A C 1
ATOM 1630 O O . TYR A 1 200 ? 12.626 -5.158 -17.509 1.00 63.03 200 TYR A O 1
ATOM 1638 N N . LEU A 1 201 ? 13.772 -4.781 -15.609 1.00 56.62 201 LEU A N 1
ATOM 1639 C CA . LEU A 1 201 ? 15.102 -4.944 -16.206 1.00 56.62 201 LEU A CA 1
ATOM 1640 C C . LEU A 1 201 ? 15.727 -6.324 -15.946 1.00 56.62 201 LEU A C 1
ATOM 1642 O O . LEU A 1 201 ? 16.674 -6.689 -16.638 1.00 56.62 201 LEU A O 1
ATOM 1646 N N . SER A 1 202 ? 15.183 -7.106 -15.004 1.00 61.28 202 SER A N 1
ATOM 1647 C CA . SER A 1 202 ? 15.804 -8.360 -14.545 1.00 61.28 202 SER A CA 1
ATOM 1648 C C . SER A 1 202 ? 14.775 -9.446 -14.193 1.00 61.28 202 SER A C 1
ATOM 1650 O O . SER A 1 202 ? 14.633 -9.788 -13.018 1.00 61.28 202 SER A O 1
ATOM 1652 N N . PRO A 1 203 ? 14.033 -10.010 -15.164 1.00 62.84 203 PRO A N 1
ATOM 1653 C CA . PRO A 1 203 ? 13.084 -11.088 -14.887 1.00 62.84 203 PRO A CA 1
ATOM 1654 C C . PRO A 1 203 ? 13.788 -12.351 -14.360 1.00 62.84 203 PRO A C 1
ATOM 1656 O O . PRO A 1 203 ? 14.902 -12.668 -14.779 1.00 62.84 203 PRO A O 1
ATOM 1659 N N . ARG A 1 204 ? 13.139 -13.108 -13.458 1.00 61.44 204 ARG A N 1
ATOM 1660 C CA . ARG A 1 204 ? 13.617 -14.454 -13.090 1.00 61.44 204 ARG A CA 1
ATOM 1661 C C . ARG A 1 204 ? 13.517 -15.372 -14.305 1.00 61.44 204 ARG A C 1
ATOM 1663 O O . ARG A 1 204 ? 12.461 -15.455 -14.930 1.00 61.44 204 ARG A O 1
ATOM 1670 N N . THR A 1 205 ? 14.593 -16.095 -14.592 1.00 59.53 205 THR A N 1
ATOM 1671 C CA . THR A 1 205 ? 14.564 -17.227 -15.520 1.00 59.53 205 THR A CA 1
ATOM 1672 C C . THR A 1 205 ? 13.703 -18.333 -14.908 1.00 59.53 205 THR A C 1
ATOM 1674 O O . THR A 1 205 ? 13.900 -18.676 -13.741 1.00 59.53 205 THR A O 1
ATOM 1677 N N . THR A 1 206 ? 12.715 -18.808 -15.669 1.00 54.00 206 THR A N 1
ATOM 1678 C CA . THR A 1 206 ? 11.833 -19.938 -15.324 1.00 54.00 206 THR A CA 1
ATOM 1679 C C . THR A 1 206 ? 12.602 -21.219 -15.072 1.00 54.00 206 THR A C 1
ATOM 1681 O O . THR A 1 206 ? 13.547 -21.466 -15.857 1.00 54.00 206 THR A O 1
#

Radius of gyration: 21.72 Å; chains: 1; bounding box: 48×69×40 Å

Secondary structure (DSSP, 8-state):
----TTS---------------------------HHHHHHHHHHHHHHHHHHHHHHHHHHHHHHHHHHHH-SSEEEEEEEEGGGS-TT-HHHHHHHHHHHHHHHHTTTS-EEEEEEEE-SSEEEEEEEES-TT--TTTTTT------EEEEEE-TTT--EEEEE-TTHHHHHHHHHHHHHHHTTTPPSSEEEETTTS---S-PPP-